Protein AF-0000000068214074 (afdb_homodimer)

pLDDT: mean 87.99, std 11.14, range [43.66, 98.31]

Structure (mmCIF, N/CA/C/O backbone):
data_AF-0000000068214074-model_v1
#
loop_
_entity.id
_entity.type
_entity.pdbx_description
1 polymer 'Uncharacterized protein'
#
loop_
_atom_site.group_PDB
_atom_site.id
_atom_site.type_symbol
_atom_site.label_atom_id
_atom_site.label_alt_id
_atom_site.label_comp_id
_atom_site.label_asym_id
_atom_site.label_entity_id
_atom_site.label_seq_id
_atom_site.pdbx_PDB_ins_code
_atom_site.Cartn_x
_atom_site.Cartn_y
_atom_site.Cartn_z
_atom_site.occupancy
_atom_site.B_iso_or_equiv
_atom_site.auth_seq_id
_atom_site.auth_comp_id
_atom_site.auth_asym_id
_atom_site.auth_atom_id
_atom_site.pdbx_PDB_model_num
ATOM 1 N N . MET A 1 1 ? 10.617 -34.094 -2.797 1 59.06 1 MET A N 1
ATOM 2 C CA . MET A 1 1 ? 10.07 -34.156 -4.148 1 59.06 1 MET A CA 1
ATOM 3 C C . MET A 1 1 ? 8.57 -33.875 -4.148 1 59.06 1 MET A C 1
ATOM 5 O O . MET A 1 1 ? 7.84 -34.406 -3.311 1 59.06 1 MET A O 1
ATOM 9 N N . GLY A 1 2 ? 8.18 -32.781 -4.688 1 67 2 GLY A N 1
ATOM 10 C CA . GLY A 1 2 ? 6.758 -32.469 -4.66 1 67 2 GLY A CA 1
ATOM 11 C C . GLY A 1 2 ? 5.93 -33.375 -5.543 1 67 2 GLY A C 1
ATOM 12 O O . GLY A 1 2 ? 6.457 -34 -6.469 1 67 2 GLY A O 1
ATOM 13 N N . GLN A 1 3 ? 4.84 -33.938 -5.07 1 83.25 3 GLN A N 1
ATOM 14 C CA . GLN A 1 3 ? 3.887 -34.75 -5.816 1 83.25 3 GLN A CA 1
ATOM 15 C C . GLN A 1 3 ? 2.889 -33.875 -6.574 1 83.25 3 GLN A C 1
ATOM 17 O O . GLN A 1 3 ? 2.33 -32.938 -6.012 1 83.25 3 GLN A O 1
ATOM 22 N N . LEU A 1 4 ? 2.93 -34.156 -7.973 1 81.31 4 LEU A N 1
ATOM 23 C CA . LEU A 1 4 ? 1.944 -33.5 -8.82 1 81.31 4 LEU A CA 1
ATOM 24 C C . LEU A 1 4 ? 0.779 -34.438 -9.133 1 81.31 4 LEU A C 1
ATOM 26 O O . LEU A 1 4 ? 0.988 -35.594 -9.523 1 81.31 4 LEU A O 1
ATOM 30 N N . GLU A 1 5 ? -0.414 -33.969 -8.812 1 84.75 5 GLU A N 1
ATOM 31 C CA . GLU A 1 5 ? -1.638 -34.719 -9.062 1 84.75 5 GLU A CA 1
ATOM 32 C C . GLU A 1 5 ? -2.604 -33.938 -9.945 1 84.75 5 GLU A C 1
ATOM 34 O O . GLU A 1 5 ? -2.797 -32.719 -9.75 1 84.75 5 GLU A O 1
ATOM 39 N N . ILE A 1 6 ? -3.072 -34.656 -10.977 1 82.38 6 ILE A N 1
ATOM 40 C CA . ILE A 1 6 ? -4.156 -34.062 -11.758 1 82.38 6 ILE A CA 1
ATOM 41 C C . ILE A 1 6 ? -5.492 -34.344 -11.062 1 82.38 6 ILE A C 1
ATOM 43 O O . ILE A 1 6 ? -5.855 -35.469 -10.805 1 82.38 6 ILE A O 1
ATOM 47 N N . VAL A 1 7 ? -6.125 -33.312 -10.641 1 83.69 7 VAL A N 1
ATOM 48 C CA . VAL A 1 7 ? -7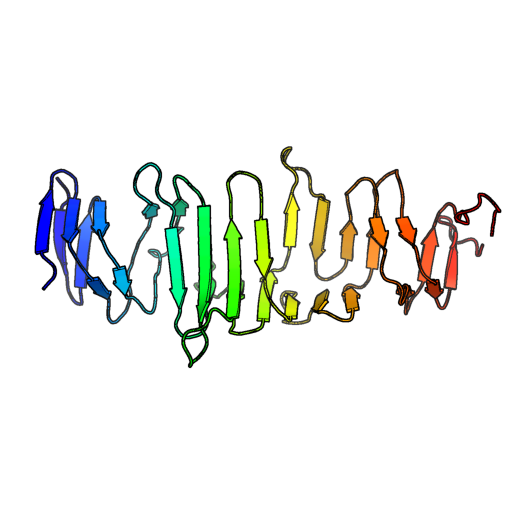.406 -33.406 -9.953 1 83.69 7 VAL A CA 1
ATOM 49 C C . VAL A 1 7 ? -8.5 -32.781 -10.82 1 83.69 7 VAL A C 1
ATOM 51 O O . VAL A 1 7 ? -8.211 -32.094 -11.789 1 83.69 7 VAL A O 1
ATOM 54 N N . PRO A 1 8 ? -9.75 -33.281 -10.422 1 79.38 8 PRO A N 1
ATOM 55 C CA . PRO A 1 8 ? -10.82 -32.594 -11.164 1 79.38 8 PRO A CA 1
ATOM 56 C C . PRO A 1 8 ? -10.727 -31.078 -11.078 1 79.38 8 PRO A C 1
ATOM 58 O O . PRO A 1 8 ? -10.656 -30.516 -9.984 1 79.38 8 PRO A O 1
ATOM 61 N N . GLY A 1 9 ? -10.594 -30.406 -12.141 1 78 9 GLY A N 1
ATOM 62 C CA . GLY A 1 9 ? -10.609 -28.953 -12.188 1 78 9 GLY A CA 1
ATOM 63 C C . GLY A 1 9 ? -9.219 -28.344 -12.156 1 78 9 GLY A C 1
ATOM 64 O O . GLY A 1 9 ? -9.07 -27.125 -12.188 1 78 9 GLY A O 1
ATOM 65 N N . GLY A 1 10 ? -8.242 -29.328 -11.992 1 81.88 10 GLY A N 1
ATOM 66 C CA . GLY A 1 10 ? -6.941 -28.672 -12.016 1 81.88 10 GLY A CA 1
ATOM 67 C C . GLY A 1 10 ? -5.809 -29.609 -11.609 1 81.88 10 GLY A C 1
ATOM 68 O O . GLY A 1 10 ? -5.84 -30.797 -11.906 1 81.88 10 GLY A O 1
ATOM 69 N N . LEU A 1 11 ? -4.73 -28.984 -11.133 1 84.5 11 LEU A N 1
ATOM 70 C CA . LEU A 1 11 ? -3.52 -29.672 -10.703 1 84.5 11 LEU A CA 1
ATOM 71 C C . LEU A 1 11 ? -3.234 -29.406 -9.227 1 84.5 11 LEU A C 1
ATOM 73 O O . LEU A 1 11 ? -3.512 -28.328 -8.727 1 84.5 11 LEU A O 1
ATOM 77 N N . ARG A 1 12 ? -2.828 -30.422 -8.562 1 85.19 12 ARG A N 1
ATOM 78 C CA . ARG A 1 12 ? -2.416 -30.297 -7.168 1 85.19 12 ARG A CA 1
ATOM 79 C C . ARG A 1 12 ? -0.943 -30.656 -7 1 85.19 12 ARG A C 1
ATOM 81 O O . ARG A 1 12 ? -0.496 -31.703 -7.449 1 85.19 12 ARG A O 1
ATOM 88 N N . LEU A 1 13 ? -0.191 -29.719 -6.445 1 84.56 13 LEU A N 1
ATOM 89 C CA . LEU A 1 13 ? 1.22 -29.938 -6.148 1 84.56 13 LEU A CA 1
ATOM 90 C C . LEU A 1 13 ? 1.462 -29.953 -4.641 1 84.56 13 LEU A C 1
ATOM 92 O O . LEU A 1 13 ? 1.165 -28.969 -3.959 1 84.56 13 LEU A O 1
ATOM 96 N N . LYS A 1 14 ? 1.854 -31.094 -4.168 1 84.81 14 LYS A N 1
ATOM 97 C CA . LYS A 1 14 ? 2.273 -31.203 -2.775 1 84.81 14 LYS A CA 1
ATOM 98 C C . LYS A 1 14 ? 3.766 -30.938 -2.625 1 84.81 14 LYS A C 1
ATOM 100 O O . LYS A 1 14 ? 4.598 -31.656 -3.168 1 84.81 14 LYS A O 1
ATOM 105 N N . GLY A 1 15 ? 4.121 -29.844 -1.905 1 85.62 15 GLY A N 1
ATOM 106 C CA . GLY A 1 15 ? 5.504 -29.406 -1.774 1 85.62 15 GLY A CA 1
ATOM 107 C C . GLY A 1 15 ? 5.758 -28.047 -2.383 1 85.62 15 GLY A C 1
ATOM 108 O O . GLY A 1 15 ? 4.867 -27.188 -2.396 1 85.62 15 GLY A O 1
ATOM 109 N N . ASN A 1 16 ? 7.062 -27.781 -2.836 1 85 16 ASN A N 1
ATOM 110 C CA . ASN A 1 16 ? 7.434 -26.484 -3.398 1 85 16 ASN A CA 1
ATOM 111 C C . ASN A 1 16 ? 7.305 -26.469 -4.918 1 85 16 ASN A C 1
ATOM 113 O O . ASN A 1 16 ? 7.625 -27.469 -5.578 1 85 16 ASN A O 1
ATOM 117 N N . ALA A 1 17 ? 6.707 -25.531 -5.383 1 85.06 17 ALA A N 1
ATOM 118 C CA . ALA A 1 17 ? 6.703 -25.281 -6.82 1 85.06 17 ALA A CA 1
ATOM 119 C C . ALA A 1 17 ? 7.645 -24.125 -7.172 1 85.06 17 ALA A C 1
ATOM 121 O O . ALA A 1 17 ? 7.609 -23.078 -6.535 1 85.06 17 ALA A O 1
ATOM 122 N N . PHE A 1 18 ? 8.562 -24.375 -8.203 1 85.75 18 PHE A N 1
ATOM 123 C CA . PHE A 1 18 ? 9.523 -23.359 -8.625 1 85.75 18 PHE A CA 1
ATOM 124 C C . PHE A 1 18 ? 9.188 -22.844 -10.016 1 85.75 18 PHE A C 1
ATOM 126 O O . PHE A 1 18 ? 8.984 -23.641 -10.945 1 85.75 18 PHE A O 1
ATOM 133 N N . VAL A 1 19 ? 8.914 -21.672 -10.094 1 84.69 19 VAL A N 1
ATOM 134 C CA . VAL A 1 19 ? 8.773 -21.031 -11.391 1 84.69 19 VAL A CA 1
ATOM 135 C C . VAL A 1 19 ? 9.992 -20.141 -11.664 1 84.69 19 VAL A C 1
ATOM 137 O O . VAL A 1 19 ? 10.18 -19.125 -10.992 1 84.69 19 VAL A O 1
ATOM 140 N N . LEU A 1 20 ? 10.789 -20.562 -12.531 1 75.06 20 LEU A N 1
ATOM 141 C CA . LEU A 1 20 ? 12.117 -20 -12.727 1 75.06 20 LEU A CA 1
ATOM 142 C C . LEU A 1 20 ? 12.047 -18.656 -13.469 1 75.06 20 LEU A C 1
ATOM 144 O O . LEU A 1 20 ? 12.898 -17.797 -13.281 1 75.06 20 LEU A O 1
ATOM 148 N N . GLU A 1 21 ? 11.086 -18.484 -14.422 1 82.56 21 GLU A N 1
ATOM 149 C CA . GLU A 1 21 ? 10.992 -17.234 -15.164 1 82.56 21 GLU A CA 1
ATOM 150 C C . GLU A 1 21 ? 9.734 -16.453 -14.773 1 82.56 21 GLU A C 1
ATOM 152 O O . GLU A 1 21 ? 9.688 -15.828 -13.719 1 82.56 21 GLU A O 1
ATOM 157 N N . ASN A 1 22 ? 8.625 -16.688 -15.531 1 87.12 22 ASN A N 1
ATOM 158 C CA . ASN A 1 22 ? 7.398 -15.938 -15.266 1 87.12 22 ASN A CA 1
ATOM 159 C C . ASN A 1 22 ? 6.223 -16.875 -14.977 1 87.12 22 ASN A C 1
ATOM 161 O O . ASN A 1 22 ? 6.008 -17.844 -15.703 1 87.12 22 ASN A O 1
ATOM 165 N N . LEU A 1 23 ? 5.66 -16.703 -13.828 1 90.69 23 LEU A N 1
ATOM 166 C CA . LEU A 1 23 ? 4.344 -17.297 -13.602 1 90.69 23 LEU A CA 1
ATOM 167 C C . LEU A 1 23 ? 3.244 -16.391 -14.172 1 90.69 23 LEU A C 1
ATOM 169 O O . LEU A 1 23 ? 3.062 -15.266 -13.719 1 90.69 23 LEU A O 1
ATOM 173 N N . ILE A 1 24 ? 2.596 -16.875 -15.18 1 90.75 24 ILE A N 1
ATOM 174 C CA . ILE A 1 24 ? 1.477 -16.141 -15.742 1 90.75 24 ILE A CA 1
ATOM 175 C C . ILE A 1 24 ? 0.174 -16.578 -15.078 1 90.75 24 ILE A C 1
ATOM 177 O O . ILE A 1 24 ? -0.182 -17.75 -15.109 1 90.75 24 ILE A O 1
ATOM 181 N N . ALA A 1 25 ? -0.52 -15.773 -14.438 1 91.5 25 ALA A N 1
ATOM 182 C CA . ALA A 1 25 ? -1.736 -16.109 -13.695 1 91.5 25 ALA A CA 1
ATOM 183 C C . ALA A 1 25 ? -2.766 -14.984 -13.797 1 91.5 25 ALA A C 1
ATOM 185 O O . ALA A 1 25 ? -2.408 -13.805 -13.797 1 91.5 25 ALA A O 1
ATOM 186 N N . SER A 1 26 ? -4.039 -15.438 -13.812 1 91 26 SER A N 1
ATOM 187 C CA . SER A 1 26 ? -5.125 -14.461 -13.789 1 91 26 SER A CA 1
ATOM 188 C C . SER A 1 26 ? -5.711 -14.312 -12.391 1 91 26 SER A C 1
ATOM 190 O O . SER A 1 26 ? -6.215 -13.242 -12.039 1 91 26 SER A O 1
ATOM 192 N N . GLN A 1 27 ? -5.625 -15.484 -11.664 1 94.56 27 GLN A N 1
ATOM 193 C CA . GLN A 1 27 ? -6.242 -15.469 -10.344 1 94.56 27 GLN A CA 1
ATOM 194 C C . GLN A 1 27 ? -5.422 -16.281 -9.344 1 94.56 27 GLN A C 1
ATOM 196 O O . GLN A 1 27 ? -4.93 -17.359 -9.672 1 94.56 27 GLN A O 1
ATOM 201 N N . ILE A 1 28 ? -5.219 -15.781 -8.18 1 94.88 28 ILE A N 1
ATOM 202 C CA . ILE A 1 28 ? -4.613 -16.453 -7.035 1 94.88 28 ILE A CA 1
ATOM 203 C C . ILE A 1 28 ? -5.59 -16.469 -5.863 1 94.88 28 ILE A C 1
ATOM 205 O O . ILE A 1 28 ? -6.102 -15.422 -5.461 1 94.88 28 ILE A O 1
ATOM 209 N N . ARG A 1 29 ? -5.863 -17.688 -5.355 1 94.25 29 ARG A N 1
ATOM 210 C CA . ARG A 1 29 ? -6.82 -17.812 -4.266 1 94.25 29 ARG A CA 1
ATOM 211 C C . ARG A 1 29 ? -6.262 -18.688 -3.15 1 94.25 29 ARG A C 1
ATOM 213 O O . ARG A 1 29 ? -5.52 -19.641 -3.412 1 94.25 29 ARG A O 1
ATOM 220 N N . SER A 1 30 ? -6.621 -18.344 -1.962 1 93.06 30 SER A N 1
ATOM 221 C CA . SER A 1 30 ? -6.281 -19.234 -0.868 1 93.06 30 SER A CA 1
ATOM 222 C C . SER A 1 30 ? -7.352 -20.312 -0.68 1 93.06 30 SER A C 1
ATOM 224 O O . SER A 1 30 ? -8.484 -20.141 -1.13 1 93.06 30 SER A O 1
ATOM 226 N N . ARG A 1 31 ? -7.02 -21.359 -0.028 1 88.19 31 ARG A N 1
ATOM 227 C CA . ARG A 1 31 ? -8 -22.328 0.439 1 88.19 31 ARG A CA 1
ATOM 228 C C . ARG A 1 31 ? -8.93 -21.719 1.481 1 88.19 31 ARG A C 1
ATOM 230 O O . ARG A 1 31 ? -8.586 -20.719 2.115 1 88.19 31 ARG A O 1
ATOM 237 N N . ARG A 1 32 ? -10.055 -22.344 1.526 1 89.94 32 ARG A N 1
ATOM 238 C CA . ARG A 1 32 ? -11.031 -21.844 2.49 1 89.94 32 ARG A CA 1
ATOM 239 C C . ARG A 1 32 ? -10.43 -21.766 3.891 1 89.94 32 ARG A C 1
ATOM 241 O O . ARG A 1 32 ? -9.844 -22.75 4.371 1 89.94 32 ARG A O 1
ATOM 248 N N . GLY A 1 33 ? -10.547 -20.562 4.5 1 92.44 33 GLY A N 1
ATOM 249 C CA . GLY A 1 33 ? -10.117 -20.375 5.875 1 92.44 33 GLY A CA 1
ATOM 250 C C . GLY A 1 33 ? -8.625 -20.125 6 1 92.44 33 GLY A C 1
ATOM 251 O O . GLY A 1 33 ? -8.094 -20.031 7.113 1 92.44 33 GLY A O 1
ATOM 252 N N . GLU A 1 34 ? -7.906 -20.062 4.91 1 93.06 34 GLU A N 1
ATOM 253 C CA . GLU A 1 34 ? -6.461 -19.875 4.953 1 93.06 34 GLU A CA 1
ATOM 254 C C . GLU A 1 34 ? -6.062 -18.516 4.395 1 93.06 34 GLU A C 1
ATOM 256 O O . GLU A 1 34 ? -6.668 -18.031 3.441 1 93.06 34 GLU A O 1
ATOM 261 N N . PRO A 1 35 ? -5.027 -17.938 4.977 1 95.19 35 PRO A N 1
ATOM 262 C CA . PRO A 1 35 ? -4.52 -16.672 4.465 1 95.19 35 PRO A CA 1
ATOM 263 C C . PRO A 1 35 ? -3.574 -16.844 3.277 1 95.19 35 PRO A C 1
ATOM 265 O O . PRO A 1 35 ? -3.195 -17.969 2.947 1 95.19 35 PRO A O 1
ATOM 268 N N . ILE A 1 36 ? -3.246 -15.875 2.555 1 96.19 36 ILE A N 1
ATOM 269 C CA . ILE A 1 36 ? -2.168 -15.828 1.573 1 96.19 36 ILE A CA 1
ATOM 270 C C . ILE A 1 36 ? -0.994 -15.031 2.137 1 96.19 36 ILE A C 1
ATOM 272 O O . ILE A 1 36 ? -1.162 -13.891 2.572 1 96.19 36 ILE A O 1
ATOM 276 N N . ILE A 1 37 ? 0.1 -15.625 2.189 1 96.31 37 ILE A N 1
ATOM 277 C CA . ILE A 1 37 ? 1.329 -14.969 2.615 1 96.31 37 ILE A CA 1
ATOM 278 C C . ILE A 1 37 ? 2.322 -14.93 1.456 1 96.31 37 ILE A C 1
ATOM 280 O O . ILE A 1 37 ? 2.668 -15.969 0.891 1 96.31 37 ILE A O 1
ATOM 284 N N . VAL A 1 38 ? 2.727 -13.812 0.967 1 95.81 38 VAL A N 1
ATOM 285 C CA . VAL A 1 38 ? 3.779 -13.617 -0.022 1 95.81 38 VAL A CA 1
ATOM 286 C C . VAL A 1 38 ? 5.035 -13.078 0.662 1 95.81 38 VAL A C 1
ATOM 288 O O . VAL A 1 38 ? 5.004 -12.023 1.298 1 95.81 38 VAL A O 1
ATOM 291 N N . GLU A 1 39 ? 6.07 -13.789 0.495 1 93.94 39 GLU A N 1
ATOM 292 C CA . GLU A 1 39 ? 7.332 -13.406 1.125 1 93.94 39 GLU A CA 1
ATOM 293 C C . GLU A 1 39 ? 8.453 -13.297 0.095 1 93.94 39 GLU A C 1
ATOM 295 O O . GLU A 1 39 ? 8.602 -14.164 -0.765 1 93.94 39 GLU A O 1
ATOM 300 N N . SER A 1 40 ? 9.156 -12.211 0.164 1 93.38 40 SER A N 1
ATOM 301 C CA . SER A 1 40 ? 10.336 -12.016 -0.676 1 93.38 40 SER A CA 1
ATOM 302 C C . SER A 1 40 ? 11.609 -11.945 0.161 1 93.38 40 SER A C 1
ATOM 304 O O . SER A 1 40 ? 11.617 -11.352 1.238 1 93.38 40 SER A O 1
ATOM 306 N N . SER A 1 41 ? 12.648 -12.602 -0.366 1 90.25 41 SER A N 1
ATOM 307 C CA . SER A 1 41 ? 13.945 -12.5 0.296 1 90.25 41 SER A CA 1
ATOM 308 C C . SER A 1 41 ? 14.586 -11.141 0.045 1 90.25 41 SER A C 1
ATOM 310 O O . SER A 1 41 ? 15.656 -10.844 0.582 1 90.25 41 SER A O 1
ATOM 312 N N . ARG A 1 42 ? 13.961 -10.25 -0.789 1 91.5 42 ARG A N 1
ATOM 313 C CA . ARG A 1 42 ? 14.375 -8.875 -1.051 1 91.5 42 ARG A CA 1
ATOM 314 C C . ARG A 1 42 ? 13.172 -7.938 -1.058 1 91.5 42 ARG A C 1
ATOM 316 O O . ARG A 1 42 ? 12.508 -7.766 -0.034 1 91.5 42 ARG A O 1
ATOM 323 N N . ASN A 1 43 ? 12.844 -7.344 -2.139 1 93.38 43 ASN A N 1
ATOM 324 C CA . ASN A 1 43 ? 11.711 -6.434 -2.219 1 93.38 43 ASN A CA 1
ATOM 325 C C . ASN A 1 43 ? 10.531 -7.062 -2.957 1 93.38 43 ASN A C 1
ATOM 327 O O . ASN A 1 43 ? 10.703 -8.047 -3.68 1 93.38 43 ASN A O 1
ATOM 331 N N . ILE A 1 44 ? 9.367 -6.641 -2.689 1 96.25 44 ILE A N 1
ATOM 332 C CA . ILE A 1 44 ? 8.164 -6.926 -3.471 1 96.25 44 ILE A CA 1
ATOM 333 C C . ILE A 1 44 ? 7.758 -5.684 -4.258 1 96.25 44 ILE A C 1
ATOM 335 O O . ILE A 1 44 ? 7.66 -4.59 -3.699 1 96.25 44 ILE A O 1
ATOM 339 N N . THR A 1 45 ? 7.617 -5.84 -5.531 1 96.44 45 THR A N 1
ATOM 340 C CA . THR A 1 45 ? 7.152 -4.754 -6.387 1 96.44 45 THR A CA 1
ATOM 341 C C . THR A 1 45 ? 5.875 -5.148 -7.121 1 96.44 45 THR A C 1
ATOM 343 O O . THR A 1 45 ? 5.812 -6.215 -7.742 1 96.44 45 THR A O 1
ATOM 346 N N . LEU A 1 46 ? 4.809 -4.422 -6.922 1 96.56 46 LEU A N 1
ATOM 347 C CA . LEU A 1 46 ? 3.576 -4.535 -7.695 1 96.56 46 LEU A CA 1
ATOM 348 C C . LEU A 1 46 ? 3.471 -3.41 -8.719 1 96.56 46 LEU A C 1
ATOM 350 O O . LEU A 1 46 ? 3.58 -2.234 -8.367 1 96.56 46 LEU A O 1
ATOM 354 N N . LYS A 1 47 ? 3.301 -3.846 -10.023 1 94.44 47 LYS A N 1
ATOM 355 C CA . LYS A 1 47 ? 3.254 -2.852 -11.086 1 94.44 47 LYS A CA 1
ATOM 356 C C . LYS A 1 47 ? 2.053 -3.08 -12 1 94.44 47 LYS A C 1
ATOM 358 O O . LYS A 1 47 ? 1.734 -4.223 -12.344 1 94.44 47 LYS A O 1
ATOM 363 N N . SER A 1 48 ? 1.324 -2.008 -12.219 1 93.44 48 SER A N 1
ATOM 364 C CA . SER A 1 48 ? 0.308 -2.049 -13.266 1 93.44 48 SER A CA 1
ATOM 365 C C . SER A 1 48 ? 0.84 -1.479 -14.578 1 93.44 48 SER A C 1
ATOM 367 O O . SER A 1 48 ? 1.665 -0.562 -14.57 1 93.44 48 SER A O 1
ATOM 369 N N . ARG A 1 49 ? 0.461 -2.148 -15.609 1 86.88 49 ARG A N 1
ATOM 370 C CA . ARG A 1 49 ? 0.874 -1.695 -16.938 1 86.88 49 ARG A CA 1
ATOM 371 C C . ARG A 1 49 ? -0.326 -1.229 -17.75 1 86.88 49 ARG A C 1
ATOM 373 O O . ARG A 1 49 ? -1.407 -1.815 -17.656 1 86.88 49 ARG A O 1
ATOM 380 N N . ASN A 1 50 ? -0.131 -0.106 -18.312 1 76.69 50 ASN A N 1
ATOM 381 C CA . ASN A 1 50 ? -1.233 0.353 -19.141 1 76.69 50 ASN A CA 1
ATOM 382 C C . ASN A 1 50 ? -1.32 -0.445 -20.438 1 76.69 50 ASN A C 1
ATOM 384 O O . ASN A 1 50 ? -0.552 -1.386 -20.656 1 76.69 50 ASN A O 1
ATOM 388 N N . LYS A 1 51 ? -2.264 -0.043 -21.234 1 74.94 51 LYS A N 1
ATOM 389 C CA . LYS A 1 51 ? -2.578 -0.769 -22.469 1 74.94 51 LYS A CA 1
ATOM 390 C C . LYS A 1 51 ? -1.379 -0.802 -23.406 1 74.94 51 LYS A C 1
ATOM 392 O O . LYS A 1 51 ? -1.255 -1.711 -24.234 1 74.94 51 LYS A O 1
ATOM 397 N N . ASN A 1 52 ? -0.577 0.24 -23.234 1 76.62 52 ASN A N 1
ATOM 398 C CA . ASN A 1 52 ? 0.585 0.333 -24.109 1 76.62 52 ASN A CA 1
ATOM 399 C C . ASN A 1 52 ? 1.797 -0.376 -23.516 1 76.62 52 ASN A C 1
ATOM 401 O O . ASN A 1 52 ? 2.861 -0.421 -24.125 1 76.62 52 ASN A O 1
ATOM 405 N N . GLY A 1 53 ? 1.561 -0.942 -22.328 1 73.06 53 GLY A N 1
ATOM 406 C CA . GLY A 1 53 ? 2.609 -1.735 -21.703 1 73.06 53 GLY A CA 1
ATOM 407 C C . GLY A 1 53 ? 3.529 -0.918 -20.812 1 73.06 53 GLY A C 1
ATOM 408 O O . GLY A 1 53 ? 4.527 -1.434 -20.297 1 73.06 53 GLY A O 1
ATOM 409 N N . TYR A 1 54 ? 3.252 0.365 -20.734 1 74.56 54 TYR A N 1
ATOM 410 C CA . TYR A 1 54 ? 4.102 1.191 -19.875 1 74.56 54 TYR A CA 1
ATOM 411 C C . TYR A 1 54 ? 3.592 1.204 -18.438 1 74.56 54 TYR A C 1
ATOM 413 O O . TYR A 1 54 ? 2.381 1.179 -18.203 1 74.56 54 TYR A O 1
ATOM 421 N N . PRO A 1 55 ? 4.543 0.993 -17.531 1 71.88 55 PRO A N 1
ATOM 422 C CA . PRO A 1 55 ? 4.137 1.088 -16.125 1 71.88 55 PRO A CA 1
ATOM 423 C C . PRO A 1 55 ? 3.336 2.352 -15.828 1 71.88 55 PRO A C 1
ATOM 425 O O . PRO A 1 55 ? 3.672 3.432 -16.312 1 71.88 55 PRO A O 1
ATOM 428 N N . SER A 1 56 ? 2.279 2.162 -15.125 1 85.56 56 SER A N 1
ATOM 429 C CA . SER A 1 56 ? 1.397 3.27 -14.773 1 85.56 56 SER A CA 1
ATOM 430 C C . SER A 1 56 ? 1.49 3.594 -13.289 1 85.56 56 SER A C 1
ATOM 432 O O . SER A 1 56 ? 1.865 4.707 -12.906 1 85.56 56 SER A O 1
ATOM 434 N N . SER A 1 57 ? 1.262 2.762 -12.406 1 93.56 57 SER A N 1
ATOM 435 C CA . SER A 1 57 ? 1.401 2.889 -10.961 1 93.56 57 SER A CA 1
ATOM 436 C C . SER A 1 57 ? 2.086 1.663 -10.367 1 93.56 57 SER A C 1
ATOM 438 O O . SER A 1 57 ? 2.074 0.585 -10.961 1 93.56 57 SER A O 1
ATOM 440 N N . TRP A 1 58 ? 2.834 1.931 -9.227 1 95.12 58 TRP A N 1
ATOM 441 C CA . TRP A 1 58 ? 3.473 0.767 -8.617 1 95.12 58 TRP A CA 1
ATOM 442 C C . TRP A 1 58 ? 3.598 0.941 -7.109 1 95.12 58 TRP A C 1
ATOM 444 O O . TRP A 1 58 ? 3.545 2.062 -6.602 1 95.12 58 TRP A O 1
ATOM 454 N N . ILE A 1 59 ? 3.697 -0.226 -6.473 1 97.06 59 ILE A N 1
ATOM 455 C CA . ILE A 1 59 ? 4.02 -0.323 -5.055 1 97.06 59 ILE A CA 1
ATOM 456 C C . ILE A 1 59 ? 5.355 -1.038 -4.875 1 97.06 59 ILE A C 1
ATOM 458 O O . ILE A 1 59 ? 5.629 -2.035 -5.547 1 97.06 59 ILE A O 1
ATOM 462 N N . HIS A 1 60 ? 6.141 -0.468 -4.035 1 97.69 60 HIS A N 1
ATOM 463 C CA . HIS A 1 60 ? 7.422 -1.068 -3.689 1 97.69 60 HIS A CA 1
ATOM 464 C C . HIS A 1 60 ? 7.551 -1.264 -2.182 1 97.69 60 HIS A C 1
ATOM 466 O O . HIS A 1 60 ? 7.465 -0.3 -1.417 1 97.69 60 HIS A O 1
ATOM 472 N N . LEU A 1 61 ? 7.68 -2.51 -1.799 1 97.69 61 LEU A N 1
ATOM 473 C CA . LEU A 1 61 ? 7.961 -2.871 -0.414 1 97.69 61 LEU A CA 1
ATOM 474 C C . LEU A 1 61 ? 9.398 -3.359 -0.261 1 97.69 61 LEU A C 1
ATOM 476 O O . LEU A 1 61 ? 9.711 -4.5 -0.615 1 97.69 61 LEU A O 1
ATOM 480 N N . GLY A 1 62 ? 10.227 -2.459 0.252 1 96.12 62 GLY A N 1
ATOM 481 C CA . GLY A 1 62 ? 11.617 -2.797 0.474 1 96.12 62 GLY A CA 1
ATOM 482 C C . GLY A 1 62 ? 11.883 -3.383 1.849 1 96.12 62 GLY A C 1
ATOM 483 O O . GLY A 1 62 ? 10.961 -3.863 2.51 1 96.12 62 GLY A O 1
ATOM 484 N N . LEU A 1 63 ? 13.172 -3.439 2.156 1 91.81 63 LEU A N 1
ATOM 485 C CA . LEU A 1 63 ? 13.547 -4 3.451 1 91.81 6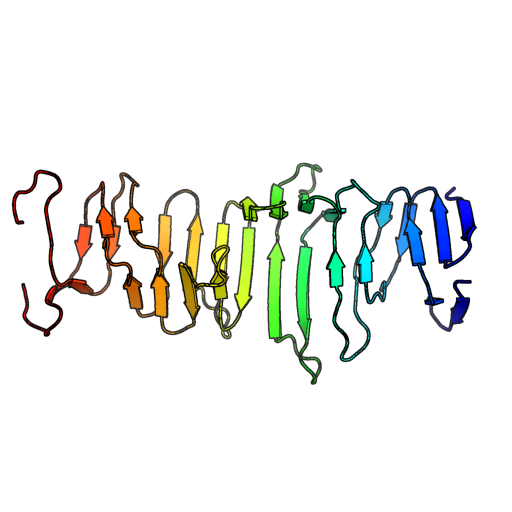3 LEU A CA 1
ATOM 486 C C . LEU A 1 63 ? 13.133 -3.066 4.586 1 91.81 63 LEU A C 1
ATOM 488 O O . LEU A 1 63 ? 12.703 -3.523 5.648 1 91.81 63 LEU A O 1
ATOM 492 N N . ASP A 1 64 ? 13.148 -1.775 4.297 1 92.19 64 ASP A N 1
ATOM 493 C CA . ASP A 1 64 ? 12.859 -0.837 5.379 1 92.19 64 ASP A CA 1
ATOM 494 C C . ASP A 1 64 ? 11.93 0.277 4.902 1 92.19 64 ASP A C 1
ATOM 496 O O . ASP A 1 64 ? 11.75 1.285 5.59 1 92.19 64 ASP A O 1
ATOM 500 N N . ASN A 1 65 ? 11.406 0.121 3.703 1 95.88 65 ASN A N 1
ATOM 501 C CA . ASN A 1 65 ? 10.633 1.221 3.139 1 95.88 65 ASN A CA 1
ATOM 502 C C . ASN A 1 65 ? 9.422 0.711 2.363 1 95.88 65 ASN A C 1
ATOM 504 O O . ASN A 1 65 ? 9.43 -0.417 1.866 1 95.88 65 ASN A O 1
ATOM 508 N N . PHE A 1 66 ? 8.438 1.525 2.322 1 97.62 66 PHE A N 1
ATOM 509 C CA . PHE A 1 66 ? 7.266 1.4 1.465 1 97.62 66 PHE A CA 1
ATOM 510 C C . PHE A 1 66 ? 7.125 2.619 0.561 1 97.62 66 PHE A C 1
ATOM 512 O O . PHE A 1 66 ? 7.227 3.758 1.023 1 97.62 66 PHE A O 1
ATOM 519 N N . GLU A 1 67 ? 6.922 2.371 -0.761 1 97.94 67 GLU A N 1
ATOM 520 C CA . GLU A 1 67 ? 6.68 3.449 -1.717 1 97.94 67 GLU A CA 1
ATOM 521 C C . GLU A 1 67 ? 5.496 3.129 -2.623 1 97.94 67 GLU A C 1
ATOM 523 O O . GLU A 1 67 ? 5.352 1.998 -3.092 1 97.94 67 GLU A O 1
ATOM 528 N N . CYS A 1 68 ? 4.676 4.07 -2.785 1 97.94 68 CYS A N 1
ATOM 529 C CA . CYS A 1 68 ? 3.568 3.975 -3.732 1 97.94 68 CYS A CA 1
ATOM 530 C C . CYS A 1 68 ? 3.617 5.113 -4.742 1 97.94 68 CYS A C 1
ATOM 532 O O . CYS A 1 68 ? 3.564 6.285 -4.367 1 97.94 68 CYS A O 1
ATOM 534 N N . LEU A 1 69 ? 3.781 4.746 -6.02 1 96.69 69 LEU A N 1
ATOM 535 C CA . LEU A 1 69 ? 3.736 5.711 -7.113 1 96.69 69 LEU A CA 1
ATOM 536 C C . LEU A 1 69 ? 2.381 5.68 -7.812 1 96.69 69 LEU A C 1
ATOM 538 O O . LEU A 1 69 ? 2.049 4.699 -8.484 1 96.69 69 LEU A O 1
ATOM 542 N N . ALA A 1 70 ? 1.593 6.668 -7.57 1 94.62 70 ALA A N 1
ATOM 543 C CA . ALA A 1 70 ? 0.278 6.801 -8.188 1 94.62 70 ALA A CA 1
ATOM 544 C C . ALA A 1 70 ? -0.107 8.266 -8.352 1 94.62 70 ALA A C 1
ATOM 546 O O . ALA A 1 70 ? 0.183 9.094 -7.48 1 94.62 70 ALA A O 1
ATOM 547 N N . ASN A 1 71 ? -0.844 8.523 -9.453 1 92.44 71 ASN A N 1
ATOM 548 C CA . ASN A 1 71 ? -1.315 9.891 -9.672 1 92.44 71 ASN A CA 1
ATOM 549 C C . ASN A 1 71 ? -2.408 10.273 -8.68 1 92.44 71 ASN A C 1
ATOM 551 O O . ASN A 1 71 ? -2.602 11.453 -8.391 1 92.44 71 ASN A O 1
ATOM 555 N N . ASN A 1 72 ? -3.111 9.32 -8.281 1 94.75 72 ASN A N 1
ATOM 556 C CA . ASN A 1 72 ? -4.191 9.5 -7.312 1 94.75 72 ASN A CA 1
ATOM 557 C C . ASN A 1 72 ? -4.199 8.398 -6.266 1 94.75 72 ASN A C 1
ATOM 559 O O . ASN A 1 72 ? -4.387 7.223 -6.594 1 94.75 72 ASN A O 1
ATOM 563 N N . PHE A 1 73 ? -3.902 8.805 -5.043 1 96.38 73 PHE A N 1
ATOM 564 C CA . PHE A 1 73 ? -3.932 7.883 -3.912 1 96.38 73 PHE A CA 1
ATOM 565 C C . PHE A 1 73 ? -5.102 8.203 -2.986 1 96.38 73 PHE A C 1
ATOM 567 O O . PHE A 1 73 ? -5.273 9.344 -2.564 1 96.38 73 PHE A O 1
ATOM 574 N N . ARG A 1 74 ? -5.922 7.148 -2.643 1 97.88 74 ARG A N 1
ATOM 575 C CA . ARG A 1 74 ? -7.082 7.387 -1.788 1 97.88 74 ARG A CA 1
ATOM 576 C C . ARG A 1 74 ? -7.215 6.297 -0.73 1 97.88 74 ARG A C 1
ATOM 578 O O . ARG A 1 74 ? -6.957 5.125 -1.004 1 97.88 74 ARG A O 1
ATOM 585 N N . ILE A 1 75 ? -7.504 6.699 0.449 1 97.31 75 ILE A N 1
ATOM 586 C CA . ILE A 1 75 ? -7.992 5.805 1.496 1 97.31 75 ILE A CA 1
ATOM 587 C C . ILE A 1 75 ? -9.492 6.012 1.695 1 97.31 75 ILE A C 1
ATOM 589 O O . ILE A 1 75 ? -9.938 7.133 1.957 1 97.31 75 ILE A O 1
ATOM 593 N N . LEU A 1 76 ? -10.242 4.902 1.554 1 97.12 76 LEU A N 1
ATOM 594 C CA . LEU A 1 76 ? -11.695 4.949 1.659 1 97.12 76 LEU A CA 1
ATOM 595 C C . LEU A 1 76 ? -12.164 4.32 2.965 1 97.12 76 LEU A C 1
ATOM 597 O O . LEU A 1 76 ? -11.539 3.381 3.467 1 97.12 76 LEU A O 1
ATOM 601 N N . ASP A 1 77 ? -13.328 4.836 3.508 1 93.25 77 ASP A N 1
ATOM 602 C CA . ASP A 1 77 ? -13.953 4.16 4.645 1 93.25 77 ASP A CA 1
ATOM 603 C C . ASP A 1 77 ? -14.852 3.02 4.18 1 93.25 77 ASP A C 1
ATOM 605 O O . ASP A 1 77 ? -14.859 2.67 2.996 1 93.25 77 ASP A O 1
ATOM 609 N N . ASP A 1 78 ? -15.531 2.465 5.074 1 90 78 ASP A N 1
ATOM 610 C CA . ASP A 1 78 ? -16.328 1.276 4.789 1 90 78 ASP A CA 1
ATOM 611 C C . ASP A 1 78 ? -17.578 1.635 4 1 90 78 ASP A C 1
ATOM 613 O O . ASP A 1 78 ? -18.297 0.75 3.523 1 90 78 ASP A O 1
ATOM 617 N N . ARG A 1 79 ? -17.922 2.92 3.803 1 91.69 79 ARG A N 1
ATOM 618 C CA . ARG A 1 79 ? -19.062 3.365 3 1 91.69 79 ARG A CA 1
ATOM 619 C C . ARG A 1 79 ? -18.609 3.789 1.605 1 91.69 79 ARG A C 1
ATOM 621 O O . ARG A 1 79 ? -19.422 4.258 0.804 1 91.69 79 ARG A O 1
ATOM 628 N N . GLY A 1 80 ? -17.266 3.693 1.424 1 93.06 80 GLY A N 1
ATOM 629 C CA . GLY A 1 80 ? -16.719 4.043 0.12 1 93.06 80 GLY A CA 1
ATOM 630 C C . GLY A 1 80 ? -16.422 5.523 -0.022 1 93.06 80 GLY A C 1
ATOM 631 O O . GLY A 1 80 ? -16.312 6.035 -1.139 1 93.06 80 GLY A O 1
ATOM 632 N N . GLN A 1 81 ? -16.422 6.117 1.104 1 95 81 GLN A N 1
ATOM 633 C CA . GLN A 1 81 ? -16.125 7.543 1.09 1 95 81 GLN A CA 1
ATOM 634 C C . GLN A 1 81 ? -14.641 7.793 1.386 1 95 81 GLN A C 1
ATOM 636 O O . GLN A 1 81 ? -14.062 7.152 2.266 1 95 81 GLN A O 1
ATOM 641 N N . PRO A 1 82 ? -14.07 8.766 0.625 1 96.88 82 PRO A N 1
ATOM 642 C CA . PRO A 1 82 ? -12.648 9.031 0.851 1 96.88 82 PRO A CA 1
ATOM 643 C C . PRO A 1 82 ? -12.383 9.75 2.172 1 96.88 82 PRO A C 1
ATOM 645 O O . PRO A 1 82 ? -13.008 10.773 2.453 1 96.88 82 PRO A O 1
ATOM 648 N N . VAL A 1 83 ? -11.438 9.219 2.941 1 97.5 83 VAL A N 1
ATOM 649 C CA . VAL A 1 83 ? -11.016 9.859 4.184 1 97.5 83 VAL A CA 1
ATOM 650 C C . VAL A 1 83 ? -9.656 10.523 3.994 1 97.5 83 VAL A C 1
ATOM 652 O O . VAL A 1 83 ? -9.25 11.375 4.789 1 97.5 83 VAL A O 1
ATOM 655 N N . PHE A 1 84 ? -8.93 10.055 2.982 1 97.5 84 PHE A N 1
ATOM 656 C CA . PHE A 1 84 ? -7.641 10.617 2.594 1 97.5 84 PHE A CA 1
ATOM 657 C C . PHE A 1 84 ? -7.457 10.555 1.081 1 97.5 84 PHE A C 1
ATOM 659 O O . PHE A 1 84 ? -7.672 9.508 0.468 1 97.5 84 PHE A O 1
ATOM 666 N N . VAL A 1 85 ? -7.207 11.664 0.494 1 97.69 85 VAL A N 1
ATOM 667 C CA . VAL A 1 85 ? -6.926 11.742 -0.936 1 97.69 85 VAL A CA 1
ATOM 668 C C . VAL A 1 85 ? -5.625 12.508 -1.165 1 97.69 85 VAL A C 1
ATOM 670 O O . VAL A 1 85 ? -5.422 13.586 -0.593 1 97.69 85 VAL A O 1
ATOM 673 N N . ALA A 1 86 ? -4.719 11.906 -1.978 1 97.31 86 ALA A N 1
ATOM 674 C CA . ALA A 1 86 ? -3.453 12.57 -2.295 1 97.31 86 ALA A CA 1
ATOM 675 C C . ALA A 1 86 ? -3.205 12.578 -3.799 1 97.31 86 ALA A C 1
ATOM 677 O O . ALA A 1 86 ? -3.275 11.539 -4.457 1 97.31 86 ALA A O 1
ATOM 678 N N . ASP A 1 87 ? -3.006 13.773 -4.328 1 95.12 87 ASP A N 1
ATOM 679 C CA . ASP A 1 87 ? -2.502 13.945 -5.688 1 95.12 87 ASP A CA 1
ATOM 680 C C . ASP A 1 87 ? -1.388 14.992 -5.73 1 95.12 87 ASP A C 1
ATOM 682 O O . ASP A 1 87 ? -0.91 15.438 -4.688 1 95.12 87 ASP A O 1
ATOM 686 N N . ARG A 1 88 ? -0.938 15.305 -6.906 1 91.31 88 ARG A N 1
ATOM 687 C CA . ARG A 1 88 ? 0.21 16.188 -7.074 1 91.31 88 ARG A CA 1
ATOM 688 C C . ARG A 1 88 ? -0.073 17.562 -6.488 1 91.31 88 ARG A C 1
ATOM 690 O O . ARG A 1 88 ? 0.821 18.203 -5.93 1 91.31 88 ARG A O 1
ATOM 697 N N . ASP A 1 89 ? -1.246 17.953 -6.496 1 94.44 89 ASP A N 1
ATOM 698 C CA . ASP A 1 89 ? -1.587 19.328 -6.145 1 94.44 89 ASP A CA 1
ATOM 699 C C . ASP A 1 89 ? -2.035 19.422 -4.688 1 94.44 89 ASP A C 1
ATOM 701 O O . ASP A 1 89 ? -1.735 20.406 -4.008 1 94.44 89 ASP A O 1
ATOM 705 N N . GLN A 1 90 ? -2.68 18.391 -4.223 1 95.69 90 GLN A N 1
ATOM 706 C CA . GLN A 1 90 ? -3.352 18.562 -2.939 1 95.69 90 GLN A CA 1
ATOM 707 C C . GLN A 1 90 ? -3.479 17.234 -2.203 1 95.69 90 GLN A C 1
ATOM 709 O O . GLN A 1 90 ? -3.713 16.203 -2.822 1 95.69 90 GLN A O 1
ATOM 714 N N . ILE A 1 91 ? -3.336 17.281 -0.874 1 97.19 91 ILE A N 1
ATOM 715 C CA . ILE A 1 91 ? -3.762 16.203 0.012 1 97.19 91 ILE A CA 1
ATOM 716 C C . ILE A 1 91 ? -5 16.625 0.794 1 97.19 91 ILE A C 1
ATOM 718 O O . ILE A 1 91 ? -5.027 17.719 1.375 1 97.19 91 ILE A O 1
ATOM 722 N N . THR A 1 92 ? -6.027 15.789 0.721 1 97.81 92 THR A N 1
ATOM 723 C CA . THR A 1 92 ? -7.277 16.094 1.413 1 97.81 92 THR A CA 1
ATOM 724 C C . THR A 1 92 ? -7.543 15.078 2.52 1 97.81 92 THR A C 1
ATOM 726 O O . THR A 1 92 ? -7.496 13.867 2.285 1 97.81 92 THR A O 1
ATOM 729 N N . VAL A 1 93 ? -7.766 15.648 3.709 1 97.25 93 VAL A N 1
ATOM 730 C CA . VAL A 1 93 ? -8.258 14.836 4.816 1 97.25 93 VAL A CA 1
ATOM 731 C C . VAL A 1 93 ? -9.766 15.016 4.961 1 97.25 93 VAL A C 1
ATOM 733 O O . VAL A 1 93 ? -10.234 16.078 5.359 1 97.25 93 VAL A O 1
ATOM 736 N N . GLY A 1 94 ? -10.43 13.891 4.703 1 95.94 94 GLY A N 1
ATOM 737 C CA . GLY A 1 94 ? -11.883 13.953 4.672 1 95.94 94 GLY A CA 1
ATOM 738 C C . GLY A 1 94 ? -12.531 13.445 5.949 1 95.94 94 GLY A C 1
ATOM 739 O O . GLY A 1 94 ? -13.742 13.578 6.133 1 95.94 94 GLY A O 1
ATOM 740 N N . ALA A 1 95 ? -11.781 12.906 6.809 1 95.5 95 ALA A N 1
ATOM 741 C CA . ALA A 1 95 ? -12.289 12.477 8.109 1 95.5 95 ALA A CA 1
ATOM 742 C C . ALA A 1 95 ? -12.867 13.648 8.883 1 95.5 95 ALA A C 1
ATOM 744 O O . ALA A 1 95 ? -12.539 14.812 8.609 1 95.5 95 ALA A O 1
ATOM 745 N N . ASP A 1 96 ? -13.664 13.297 9.844 1 94.88 96 ASP A N 1
ATOM 746 C CA . ASP A 1 96 ? -14.32 14.336 10.617 1 94.88 96 ASP A CA 1
ATOM 747 C C . ASP A 1 96 ? -13.297 15.25 11.289 1 94.88 96 ASP A C 1
ATOM 749 O O . ASP A 1 96 ? -13.469 16.469 11.32 1 94.88 96 ASP A O 1
ATOM 753 N N . THR A 1 97 ? -12.32 14.664 11.82 1 94.81 97 THR A N 1
ATOM 754 C CA . THR A 1 97 ? -11.305 15.445 12.516 1 94.81 97 THR A CA 1
ATOM 755 C C . THR A 1 97 ? -9.906 14.977 12.133 1 94.81 97 THR A C 1
ATOM 757 O O . THR A 1 97 ? -9.703 13.789 11.852 1 94.81 97 THR A O 1
ATOM 760 N N . LEU A 1 98 ? -8.938 15.945 12.078 1 95.56 98 LEU A N 1
ATOM 761 C CA . LEU A 1 98 ? -7.508 15.648 12.055 1 95.56 98 LEU A CA 1
ATOM 762 C C . LEU A 1 98 ? -6.863 15.969 13.398 1 95.56 98 LEU A C 1
ATOM 764 O O . LEU A 1 98 ? -6.902 17.109 13.859 1 95.56 98 LEU A O 1
ATOM 768 N N . LYS A 1 99 ? -6.336 14.898 13.953 1 95.25 99 LYS A N 1
ATOM 769 C CA . LYS A 1 99 ? -5.68 15.094 15.242 1 95.25 99 LYS A CA 1
ATOM 770 C C . LYS A 1 99 ? -4.172 14.883 15.125 1 95.25 99 LYS A C 1
ATOM 772 O O . LYS A 1 99 ? -3.715 13.82 14.695 1 95.25 99 LYS A O 1
ATOM 777 N N . VAL A 1 100 ? -3.4 15.945 15.562 1 94.62 100 VAL A N 1
ATOM 778 C CA . VAL A 1 100 ? -1.942 15.883 15.609 1 94.62 100 VAL A CA 1
ATOM 779 C C . VAL A 1 100 ? -1.473 15.82 17.062 1 94.62 100 VAL A C 1
ATOM 781 O O . VAL A 1 100 ? -1.585 16.797 17.797 1 94.62 100 VAL A O 1
ATOM 784 N N . THR A 1 101 ? -0.878 14.656 17.359 1 94 101 THR A N 1
ATOM 785 C CA . THR A 1 101 ? -0.652 14.406 18.781 1 94 101 THR A CA 1
ATOM 786 C C . THR A 1 101 ? 0.84 14.391 19.109 1 94 101 THR A C 1
ATOM 788 O O . THR A 1 101 ? 1.233 14.242 20.266 1 94 101 THR A O 1
ATOM 791 N N . GLY A 1 102 ? 1.574 14.555 18.156 1 90.44 102 GLY A N 1
ATOM 792 C CA . GLY A 1 102 ? 3.008 14.578 18.391 1 90.44 102 GLY A CA 1
ATOM 793 C C . GLY A 1 102 ? 3.447 15.75 19.25 1 90.44 102 GLY A C 1
ATOM 794 O O . GLY A 1 102 ? 3.008 16.891 19.031 1 90.44 102 GLY A O 1
ATOM 795 N N . GLU A 1 103 ? 4.363 15.484 20.031 1 88.62 103 GLU A N 1
ATOM 796 C CA . GLU A 1 103 ? 4.836 16.516 20.953 1 88.62 103 GLU A CA 1
ATOM 797 C C . GLU A 1 103 ? 5.641 17.578 20.219 1 88.62 103 GLU A C 1
ATOM 799 O O . GLU A 1 103 ? 5.668 18.75 20.641 1 88.62 103 GLU A O 1
ATOM 804 N N . GLY A 1 104 ? 6.258 17.234 19.156 1 88.56 104 GLY A N 1
ATOM 805 C CA . GLY A 1 104 ? 7.078 18.156 18.391 1 88.56 104 GLY A CA 1
ATOM 806 C C . GLY A 1 104 ? 6.27 19.25 17.719 1 88.56 104 GLY A C 1
ATOM 807 O O . GLY A 1 104 ? 6.82 20.266 17.281 1 88.56 104 GLY A O 1
ATOM 808 N N . GLY A 1 105 ? 4.945 19.031 17.609 1 90.81 105 GLY A N 1
ATOM 809 C CA . GLY A 1 105 ? 4.059 20.016 17.016 1 90.81 105 GLY A CA 1
ATOM 810 C C . GLY A 1 105 ? 4.004 19.922 15.492 1 90.81 105 GLY A C 1
ATOM 811 O O . GLY A 1 105 ? 4.234 18.859 14.922 1 90.81 105 GLY A O 1
ATOM 812 N N . SER A 1 106 ? 3.475 21.047 14.922 1 92.69 106 SER A N 1
ATOM 813 C CA . SER A 1 106 ? 3.316 21.141 13.477 1 92.69 106 SER A CA 1
ATOM 814 C C . SER A 1 106 ? 3.982 22.406 12.922 1 92.69 106 SER A C 1
ATOM 816 O O . SER A 1 106 ? 3.932 23.453 13.555 1 92.69 106 SER A O 1
ATOM 818 N N . CYS A 1 107 ? 4.691 22.203 11.828 1 93.56 107 CYS A N 1
ATOM 819 C CA . CYS A 1 107 ? 5.312 23.312 11.117 1 93.56 107 CYS A CA 1
ATOM 820 C C . CYS A 1 107 ? 4.746 23.438 9.703 1 93.56 107 CYS A C 1
ATOM 822 O O . CYS A 1 107 ? 4.754 22.484 8.938 1 93.56 107 CYS A O 1
ATOM 824 N N . PHE A 1 108 ? 4.258 24.672 9.391 1 92.06 108 PHE A N 1
ATOM 825 C CA . PHE A 1 108 ? 3.727 24.953 8.062 1 92.06 108 PHE A CA 1
ATOM 826 C C . PHE A 1 108 ? 4.602 25.984 7.34 1 92.06 108 PHE A C 1
ATOM 828 O O . PHE A 1 108 ? 4.676 27.141 7.75 1 92.06 108 PHE A O 1
ATOM 835 N N . SER A 1 109 ? 5.23 25.453 6.309 1 90.38 109 SER A N 1
ATOM 836 C CA . SER A 1 109 ? 6.121 26.328 5.551 1 90.38 109 SER A CA 1
ATOM 837 C C . SER A 1 109 ? 5.344 27.406 4.812 1 90.38 109 SER A C 1
ATOM 839 O O . SER A 1 109 ? 5.895 28.469 4.484 1 90.38 109 SER A O 1
ATOM 841 N N . GLY A 1 110 ? 4.18 27.172 4.562 1 88.06 110 GLY A N 1
ATOM 842 C CA . GLY A 1 110 ? 3.318 28.141 3.895 1 88.06 110 GLY A CA 1
ATOM 843 C C . GLY A 1 110 ? 2.34 28.812 4.836 1 88.06 110 GLY A C 1
ATOM 844 O O . GLY A 1 110 ? 2.734 29.344 5.879 1 88.06 110 GLY A O 1
ATOM 845 N N . SER A 1 111 ? 1.043 28.766 4.434 1 86.31 111 SER A N 1
ATOM 846 C CA . SER A 1 111 ? 0.025 29.469 5.215 1 86.31 111 SER A CA 1
ATOM 847 C C . SER A 1 111 ? -1.006 28.484 5.773 1 86.31 111 SER A C 1
ATOM 849 O O . SER A 1 111 ? -1.158 27.375 5.258 1 86.31 111 SER A O 1
ATOM 851 N N . ILE A 1 112 ? -1.565 28.891 6.887 1 88.44 112 ILE A N 1
ATOM 852 C CA . ILE A 1 112 ? -2.719 28.188 7.434 1 88.44 112 ILE A CA 1
ATOM 853 C C . ILE A 1 112 ? -3.979 29.031 7.238 1 88.44 112 ILE A C 1
ATOM 855 O O . ILE A 1 112 ? -4.012 30.203 7.621 1 88.44 112 ILE A O 1
ATOM 859 N N . GLN A 1 113 ? -4.809 28.438 6.582 1 82.56 113 GLN A N 1
ATOM 860 C CA . GLN A 1 113 ? -6.105 29.094 6.418 1 82.56 113 GLN A CA 1
ATOM 861 C C . GLN A 1 113 ? -7.176 28.406 7.258 1 82.56 113 GLN A C 1
ATOM 863 O O . GLN A 1 113 ? -7.355 27.188 7.164 1 82.56 113 GLN A O 1
ATOM 868 N N . THR A 1 114 ? -7.852 29.172 8.141 1 83.56 114 THR A N 1
ATOM 869 C CA . THR A 1 114 ? -8.852 28.578 9.023 1 83.56 114 THR A CA 1
ATOM 870 C C . THR A 1 114 ? -9.961 29.578 9.328 1 83.56 114 THR A C 1
ATOM 872 O O . THR A 1 114 ? -9.734 30.797 9.336 1 83.56 114 THR A O 1
ATOM 875 N N . LYS A 1 115 ? -11.133 29 9.398 1 76.38 115 LYS A N 1
ATOM 876 C CA . LYS A 1 115 ? -12.25 29.859 9.781 1 76.38 115 LYS A CA 1
ATOM 877 C C . LYS A 1 115 ? -12.172 30.25 11.25 1 76.38 115 LYS A C 1
ATOM 879 O O . LYS A 1 115 ? -12.484 31.391 11.625 1 76.38 115 LYS A O 1
ATOM 884 N N . LEU A 1 116 ? -11.766 29.359 12.031 1 77.31 116 LEU A N 1
ATOM 885 C CA . LEU A 1 116 ? -11.766 29.547 13.477 1 77.31 116 LEU A CA 1
ATOM 886 C C . LEU A 1 116 ? -10.555 28.875 14.109 1 77.31 116 LEU A C 1
ATOM 888 O O . LEU A 1 116 ? -10.18 27.766 13.711 1 77.31 116 LEU A O 1
ATOM 892 N N . VAL A 1 117 ? -9.867 29.578 15.008 1 80.62 117 VAL A N 1
ATOM 893 C CA . VAL A 1 117 ? -8.805 29 15.82 1 80.62 117 VAL A CA 1
ATOM 894 C C . VAL A 1 117 ? -9.18 29.062 17.297 1 80.62 117 VAL A C 1
ATOM 896 O O . VAL A 1 117 ? -9.578 30.125 17.797 1 80.62 117 VAL A O 1
ATOM 899 N N . ARG A 1 118 ? -9.305 27.859 17.844 1 76.69 118 ARG A N 1
ATOM 900 C CA . ARG A 1 118 ? -9.633 27.812 19.281 1 76.69 118 ARG A CA 1
ATOM 901 C C . ARG A 1 118 ? -8.484 27.219 20.078 1 76.69 118 ARG A C 1
ATOM 903 O O . ARG A 1 118 ? -7.766 26.328 19.594 1 76.69 118 ARG A O 1
ATOM 910 N N . ALA A 1 119 ? -8.086 27.797 21.266 1 70.5 119 ALA A N 1
ATOM 911 C CA . ALA A 1 119 ? -7.086 27.203 22.141 1 70.5 119 ALA A CA 1
ATOM 912 C C . ALA A 1 119 ? -7.695 26.094 23 1 70.5 119 ALA A C 1
ATOM 914 O O . ALA A 1 119 ? -8.906 26.062 23.219 1 70.5 119 ALA A O 1
ATOM 915 N N . GLU A 1 120 ? -6.953 24.953 23.219 1 62.53 120 GLU A N 1
ATOM 916 C CA . GLU A 1 120 ? -7.445 23.859 24.047 1 62.53 120 GLU A CA 1
ATOM 917 C C . GLU A 1 120 ? -8.352 24.375 25.156 1 62.53 120 GLU A C 1
ATOM 919 O O . GLU A 1 120 ? -9.328 23.734 25.531 1 62.53 120 GLU A O 1
ATOM 924 N N . SER A 1 121 ? -7.805 25.203 26.141 1 52.31 121 SER A N 1
ATOM 925 C CA . SER A 1 121 ? -8.625 25.625 27.281 1 52.31 121 SER A CA 1
ATOM 926 C C . SER A 1 121 ? -9.625 26.703 26.859 1 52.31 121 SER A C 1
ATOM 928 O O . SER A 1 121 ? -10.266 27.328 27.719 1 52.31 121 SER A O 1
ATOM 930 N N . GLY A 1 122 ? -10.289 26.656 25.766 1 49.94 122 GLY A N 1
ATOM 931 C CA . GLY A 1 122 ? -11.375 27.516 25.328 1 49.94 122 GLY A CA 1
ATOM 932 C C . GLY A 1 122 ? -10.945 28.969 25.125 1 49.94 122 GLY A C 1
ATOM 933 O O . GLY A 1 122 ? -11.781 29.859 25.109 1 49.94 122 GLY A O 1
ATOM 934 N N . HIS A 1 123 ? -9.711 29.328 25.531 1 49.34 123 HIS A N 1
ATOM 935 C CA . HIS A 1 123 ? -9.477 30.766 25.359 1 49.34 123 HIS A CA 1
ATOM 936 C C . HIS A 1 123 ? -9.102 31.094 23.922 1 49.34 123 HIS A C 1
ATOM 938 O O . HIS A 1 123 ? -8.375 30.328 23.281 1 49.34 123 HIS A O 1
ATOM 944 N N . ASP A 1 124 ? -9.977 31.812 23.25 1 45.12 124 ASP A N 1
ATOM 945 C CA . ASP A 1 124 ? -9.672 32.344 21.922 1 45.12 124 ASP A CA 1
ATOM 946 C C . ASP A 1 124 ? -8.211 32.781 21.828 1 45.12 124 ASP A C 1
ATOM 948 O O . ASP A 1 124 ? -7.637 33.281 22.797 1 45.12 124 ASP A O 1
ATOM 952 N N . LEU A 1 125 ? -7.484 32.156 20.938 1 43.66 125 LEU A N 1
ATOM 953 C CA . LEU A 1 125 ? -6.16 32.75 20.766 1 43.66 125 LEU A CA 1
ATOM 954 C C . LEU A 1 125 ? -6.258 34.25 20.469 1 43.66 125 LEU A C 1
ATOM 956 O O . LEU A 1 125 ? -7.242 34.688 19.875 1 43.66 125 LEU A O 1
ATOM 960 N N . MET B 1 1 ? -12.43 -30.75 -15.984 1 55.78 1 MET B N 1
ATOM 961 C CA . MET B 1 1 ? -11.039 -31.141 -15.82 1 55.78 1 MET B CA 1
ATOM 962 C C . MET B 1 1 ? -10.102 -30.016 -16.266 1 55.78 1 MET B C 1
ATOM 964 O O . MET B 1 1 ? -10.359 -29.359 -17.266 1 55.78 1 MET B O 1
ATOM 968 N N . GLY B 1 2 ? -9.227 -29.672 -15.359 1 65.75 2 GLY B N 1
ATOM 969 C CA . GLY B 1 2 ? -8.242 -28.688 -15.789 1 65.75 2 GLY B CA 1
ATOM 970 C C . GLY B 1 2 ? -7.363 -29.172 -16.922 1 65.75 2 GLY B C 1
ATOM 971 O O . GLY B 1 2 ? -7.156 -30.375 -17.078 1 65.75 2 GLY B O 1
ATOM 972 N N . GLN B 1 3 ? -7.191 -28.438 -17.953 1 78.38 3 GLN B N 1
ATOM 973 C CA . GLN B 1 3 ? -6.348 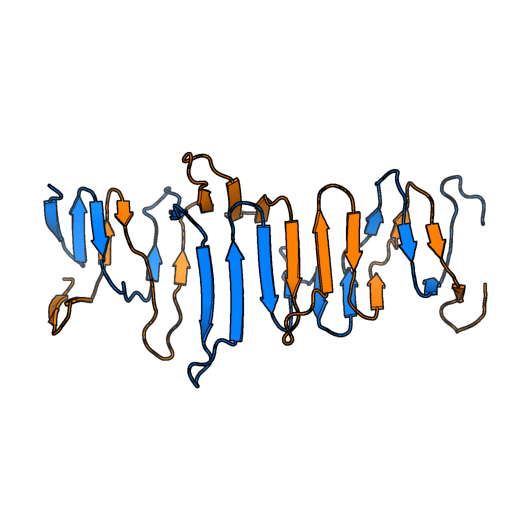-28.797 -19.094 1 78.38 3 GLN B CA 1
ATOM 974 C C . GLN B 1 3 ? -4.922 -28.281 -18.891 1 78.38 3 GLN B C 1
ATOM 976 O O . GLN B 1 3 ? -4.723 -27.125 -18.516 1 78.38 3 GLN B O 1
ATOM 981 N N . LEU B 1 4 ? -4.004 -29.359 -18.891 1 79 4 LEU B N 1
ATOM 982 C CA . LEU B 1 4 ? -2.584 -29.031 -18.891 1 79 4 LEU B CA 1
ATOM 983 C C . LEU B 1 4 ? -1.988 -29.188 -20.281 1 79 4 LEU B C 1
ATOM 985 O O . LEU B 1 4 ? -2.189 -30.219 -20.938 1 79 4 LEU B O 1
ATOM 989 N N . GLU B 1 5 ? -1.408 -28.062 -20.672 1 83.69 5 GLU B N 1
ATOM 990 C CA . GLU B 1 5 ? -0.758 -28.078 -21.984 1 83.69 5 GLU B CA 1
ATOM 991 C C . GLU B 1 5 ? 0.721 -27.703 -21.875 1 83.69 5 GLU B C 1
ATOM 993 O O . GLU B 1 5 ? 1.081 -26.766 -21.156 1 83.69 5 GLU B O 1
ATOM 998 N N . ILE B 1 6 ? 1.515 -28.531 -22.5 1 82.06 6 ILE B N 1
ATOM 999 C CA . ILE B 1 6 ? 2.926 -28.172 -22.625 1 82.06 6 ILE B CA 1
ATOM 1000 C C . ILE B 1 6 ? 3.121 -27.219 -23.797 1 82.06 6 ILE B C 1
ATOM 1002 O O . ILE B 1 6 ? 2.777 -27.547 -24.938 1 82.06 6 ILE B O 1
ATOM 1006 N N . VAL B 1 7 ? 3.535 -26.062 -23.484 1 85.12 7 VAL B N 1
ATOM 1007 C CA . VAL B 1 7 ? 3.744 -25.031 -24.5 1 85.12 7 VAL B CA 1
ATOM 1008 C C . VAL B 1 7 ? 5.223 -24.656 -24.547 1 85.12 7 VAL B C 1
ATOM 1010 O O . VAL B 1 7 ? 5.988 -24.984 -23.641 1 85.12 7 VAL B O 1
ATOM 1013 N N . PRO B 1 8 ? 5.48 -24.078 -25.703 1 81 8 PRO B N 1
ATOM 1014 C CA . PRO B 1 8 ? 6.875 -23.625 -25.734 1 81 8 PRO B CA 1
ATOM 1015 C C . PRO B 1 8 ? 7.227 -22.719 -24.562 1 81 8 PRO B C 1
ATOM 1017 O O . PRO B 1 8 ? 6.57 -21.688 -24.344 1 81 8 PRO B O 1
ATOM 1020 N N . GLY B 1 9 ? 8.227 -23.109 -23.672 1 74.25 9 GLY B N 1
ATOM 1021 C CA . GLY B 1 9 ? 8.734 -22.266 -22.594 1 74.25 9 GLY B CA 1
ATOM 1022 C C . GLY B 1 9 ? 8.023 -22.484 -21.281 1 74.25 9 GLY B C 1
ATOM 1023 O O . GLY B 1 9 ? 8.32 -21.828 -20.281 1 74.25 9 GLY B O 1
ATOM 1024 N N . GLY B 1 10 ? 6.906 -23.391 -21.375 1 78.44 10 GLY B N 1
ATOM 1025 C CA . GLY B 1 10 ? 6.289 -23.547 -20.062 1 78.44 10 GLY B CA 1
ATOM 1026 C C . GLY B 1 10 ? 5.062 -24.438 -20.094 1 78.44 10 GLY B C 1
ATOM 1027 O O . GLY B 1 10 ? 4.938 -25.312 -20.953 1 78.44 10 GLY B O 1
ATOM 1028 N N . LEU B 1 11 ? 4.379 -24.391 -19.062 1 80.75 11 LEU B N 1
ATOM 1029 C CA . LEU B 1 11 ? 3.143 -25.141 -18.859 1 80.75 11 LEU B CA 1
ATOM 1030 C C . LEU B 1 11 ? 1.944 -24.188 -18.781 1 80.75 11 LEU B C 1
ATOM 1032 O O . LEU B 1 11 ? 2.035 -23.109 -18.203 1 80.75 11 LEU B O 1
ATOM 1036 N N . ARG B 1 12 ? 1.042 -24.562 -19.516 1 83.94 12 ARG B N 1
ATOM 1037 C CA . ARG B 1 12 ? -0.222 -23.844 -19.438 1 83.94 12 ARG B CA 1
ATOM 1038 C C . ARG B 1 12 ? -1.303 -24.703 -18.781 1 83.94 12 ARG B C 1
ATOM 1040 O O . ARG B 1 12 ? -1.509 -25.844 -19.172 1 83.94 12 ARG B O 1
ATOM 1047 N N . LEU B 1 13 ? -1.917 -24.109 -17.703 1 84.25 13 LEU B N 1
ATOM 1048 C CA . LEU B 1 13 ? -2.992 -24.797 -17 1 84.25 13 LEU B CA 1
ATOM 1049 C C . LEU B 1 13 ? -4.293 -24 -17.094 1 84.25 13 LEU B C 1
ATOM 1051 O O . LEU B 1 13 ? -4.34 -22.828 -16.703 1 84.25 13 LEU B O 1
ATOM 1055 N N . LYS B 1 14 ? -5.207 -24.656 -17.828 1 84.75 14 LYS B N 1
ATOM 1056 C CA . LYS B 1 14 ? -6.574 -24.156 -17.781 1 84.75 14 LYS B CA 1
ATOM 1057 C C . LYS B 1 14 ? -7.375 -24.812 -16.656 1 84.75 14 LYS B C 1
ATOM 1059 O O . LYS B 1 14 ? -7.707 -25.984 -16.75 1 84.75 14 LYS B O 1
ATOM 1064 N N . GLY B 1 15 ? -7.637 -24.078 -15.648 1 85.62 15 GLY B N 1
ATOM 1065 C CA . GLY B 1 15 ? -8.25 -24.578 -14.422 1 85.62 15 GLY B CA 1
ATOM 1066 C C . GLY B 1 15 ? -7.508 -24.156 -13.172 1 85.62 15 GLY B C 1
ATOM 1067 O O . GLY B 1 15 ? -6.922 -23.062 -13.125 1 85.62 15 GLY B O 1
ATOM 1068 N N . ASN B 1 16 ? -7.652 -24.938 -12.086 1 85.5 16 ASN B N 1
ATOM 1069 C CA . ASN B 1 16 ? -7.055 -24.578 -10.805 1 85.5 16 ASN B CA 1
ATOM 1070 C C . ASN B 1 16 ? -5.738 -25.312 -10.578 1 85.5 16 ASN B C 1
ATOM 1072 O O . ASN B 1 16 ? -5.602 -26.484 -10.938 1 85.5 16 ASN B O 1
ATOM 1076 N N . ALA B 1 17 ? -4.723 -24.625 -10.211 1 85.31 17 ALA B N 1
ATOM 1077 C CA . ALA B 1 17 ? -3.496 -25.234 -9.688 1 85.31 17 ALA B CA 1
ATOM 1078 C C . ALA B 1 17 ? -3.389 -25.047 -8.18 1 85.31 17 ALA B C 1
ATOM 1080 O O . ALA B 1 17 ? -3.449 -23.906 -7.684 1 85.31 17 ALA B O 1
ATOM 1081 N N . PHE B 1 18 ? -3.314 -26.125 -7.512 1 86 18 PHE B N 1
ATOM 1082 C CA . PHE B 1 18 ? -3.205 -26.078 -6.059 1 86 18 PHE B CA 1
ATOM 1083 C C . PHE B 1 18 ? -1.769 -26.328 -5.613 1 86 18 PHE B C 1
ATOM 1085 O O . PHE B 1 18 ? -1.174 -27.344 -5.973 1 86 18 PHE B O 1
ATOM 1092 N N . VAL B 1 19 ? -1.144 -25.359 -5.031 1 86.25 19 VAL B N 1
ATOM 1093 C CA . VAL B 1 19 ? 0.159 -25.531 -4.395 1 86.25 19 VAL B CA 1
ATOM 1094 C C . VAL B 1 19 ? -0.013 -25.609 -2.877 1 86.25 19 VAL B C 1
ATOM 1096 O O . VAL B 1 19 ? -0.381 -24.609 -2.236 1 86.25 19 VAL B O 1
ATOM 1099 N N . LEU B 1 20 ? 0.286 -26.719 -2.408 1 82.31 20 LEU B N 1
ATOM 1100 C CA . LEU B 1 20 ? -0.106 -27 -1.033 1 82.31 20 LEU B CA 1
ATOM 1101 C C . LEU B 1 20 ? 0.947 -26.5 -0.052 1 82.31 20 LEU B C 1
ATOM 1103 O O . LEU B 1 20 ? 0.673 -26.359 1.143 1 82.31 20 LEU B O 1
ATOM 1107 N N . GLU B 1 21 ? 2.23 -26.203 -0.517 1 87.62 21 GLU B N 1
ATOM 1108 C CA . GLU B 1 21 ? 3.26 -25.609 0.342 1 87.62 21 GLU B CA 1
ATOM 1109 C C . GLU B 1 21 ? 3.715 -24.266 -0.184 1 87.62 21 GLU B C 1
ATOM 1111 O O . GLU B 1 21 ? 2.996 -23.266 -0.061 1 87.62 21 GLU B O 1
ATOM 1116 N N . ASN B 1 22 ? 4.816 -24.219 -0.893 1 89.5 22 ASN B N 1
ATOM 1117 C CA . ASN B 1 22 ? 5.305 -22.906 -1.324 1 89.5 22 ASN B CA 1
ATOM 1118 C C . ASN B 1 22 ? 5.383 -22.812 -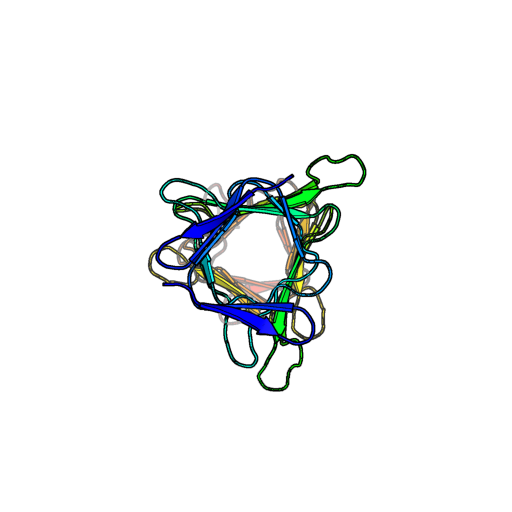2.846 1 89.5 22 ASN B C 1
ATOM 1120 O O . ASN B 1 22 ? 5.824 -23.75 -3.508 1 89.5 22 ASN B O 1
ATOM 1124 N N . LEU B 1 23 ? 4.93 -21.781 -3.357 1 90.69 23 LEU B N 1
ATOM 1125 C CA . LEU B 1 23 ? 5.262 -21.359 -4.715 1 90.69 23 LEU B CA 1
ATOM 1126 C C . LEU B 1 23 ? 6.449 -20.406 -4.707 1 90.69 23 LEU B C 1
ATOM 1128 O O . LEU B 1 23 ? 6.391 -19.328 -4.09 1 90.69 23 LEU B O 1
ATOM 1132 N N . ILE B 1 24 ? 7.551 -20.797 -5.273 1 91.12 24 ILE B N 1
ATOM 1133 C CA . ILE B 1 24 ? 8.75 -19.969 -5.371 1 91.12 24 ILE B CA 1
ATOM 1134 C C . ILE B 1 24 ? 8.844 -19.359 -6.77 1 91.12 24 ILE B C 1
ATOM 1136 O O . ILE B 1 24 ? 8.977 -20.078 -7.762 1 91.12 24 ILE B O 1
ATOM 1140 N N . ALA B 1 25 ? 8.641 -18.141 -6.895 1 91.94 25 ALA B N 1
ATOM 1141 C CA . ALA B 1 25 ? 8.664 -17.438 -8.18 1 91.94 25 ALA B CA 1
ATOM 1142 C C . ALA B 1 25 ? 9.242 -16.031 -8.023 1 91.94 25 ALA B C 1
ATOM 1144 O O . ALA B 1 25 ? 9.047 -15.383 -6.992 1 91.94 25 ALA B O 1
ATOM 1145 N N . SER B 1 26 ? 9.945 -15.484 -9.086 1 91.19 26 SER B N 1
ATOM 1146 C CA . SER B 1 26 ? 10.492 -14.133 -9.055 1 91.19 26 SER B CA 1
ATOM 1147 C C . SER B 1 26 ? 9.523 -13.133 -9.664 1 91.19 26 SER B C 1
ATOM 1149 O O . SER B 1 26 ? 9.57 -11.938 -9.359 1 91.19 26 SER B O 1
ATOM 1151 N N . GLN B 1 27 ? 8.68 -13.68 -10.508 1 94.19 27 GLN B N 1
ATOM 1152 C CA . GLN B 1 27 ? 7.777 -12.766 -11.203 1 94.19 27 GLN B CA 1
ATOM 1153 C C . GLN B 1 27 ? 6.441 -13.438 -11.5 1 94.19 27 GLN B C 1
ATOM 1155 O O . GLN B 1 27 ? 6.402 -14.594 -11.93 1 94.19 27 GLN B O 1
ATOM 1160 N N . ILE B 1 28 ? 5.328 -12.766 -11.164 1 94 28 ILE B N 1
ATOM 1161 C CA . ILE B 1 28 ? 3.969 -13.125 -11.547 1 94 28 ILE B CA 1
ATOM 1162 C C . ILE B 1 28 ? 3.398 -12.047 -12.469 1 94 28 ILE B C 1
ATOM 1164 O O . ILE B 1 28 ? 3.471 -10.859 -12.164 1 94 28 ILE B O 1
ATOM 1168 N N . ARG B 1 29 ? 2.889 -12.5 -13.664 1 91.81 29 ARG B N 1
ATOM 1169 C CA . ARG B 1 29 ? 2.346 -11.555 -14.633 1 91.81 29 ARG B CA 1
ATOM 1170 C C . ARG B 1 29 ? 0.96 -11.992 -15.102 1 91.81 29 ARG B C 1
ATOM 1172 O O . ARG B 1 29 ? 0.647 -13.18 -15.109 1 91.81 29 ARG B O 1
ATOM 1179 N N . SER B 1 30 ? 0.139 -11.016 -15.453 1 91.5 30 SER B N 1
ATOM 1180 C CA . SER B 1 30 ? -1.115 -11.328 -16.125 1 91.5 30 SER B CA 1
ATOM 1181 C C . SER B 1 30 ? -0.93 -11.375 -17.641 1 91.5 30 SER B C 1
ATOM 1183 O O . SER B 1 30 ? 0.066 -10.875 -18.172 1 91.5 30 SER B O 1
ATOM 1185 N N . ARG B 1 31 ? -1.887 -12.016 -18.297 1 86.19 31 ARG B N 1
ATOM 1186 C CA . ARG B 1 31 ? -1.93 -11.898 -19.75 1 86.19 31 ARG B CA 1
ATOM 1187 C C . ARG B 1 31 ? -2.17 -10.453 -20.188 1 86.19 31 ARG B C 1
ATOM 1189 O O . ARG B 1 31 ? -2.66 -9.641 -19.391 1 86.19 31 ARG B O 1
ATOM 1196 N N . ARG B 1 32 ? -1.769 -10.148 -21.344 1 84.44 32 ARG B N 1
ATOM 1197 C CA . ARG B 1 32 ? -1.932 -8.789 -21.859 1 84.44 32 ARG B CA 1
ATOM 1198 C C . ARG B 1 32 ? -3.389 -8.352 -21.781 1 84.44 32 ARG B C 1
ATOM 1200 O O . ARG B 1 32 ? -4.285 -9.07 -22.219 1 84.44 32 ARG B O 1
ATOM 1207 N N . GLY B 1 33 ? -3.564 -7.195 -21.141 1 85.69 33 GLY B N 1
ATOM 1208 C CA . GLY B 1 33 ? -4.891 -6.602 -21.078 1 85.69 33 GLY B CA 1
ATOM 1209 C C . GLY B 1 33 ? -5.75 -7.184 -19.969 1 85.69 33 GLY B C 1
ATOM 1210 O O . GLY B 1 33 ? -6.91 -6.801 -19.812 1 85.69 33 GLY B O 1
ATOM 1211 N N . GLU B 1 34 ? -5.219 -8.172 -19.188 1 89.62 34 GLU B N 1
ATOM 1212 C CA . GLU B 1 34 ? -5.992 -8.812 -18.141 1 89.62 34 GLU B CA 1
ATOM 1213 C C . GLU B 1 34 ? -5.441 -8.461 -16.75 1 89.62 34 GLU B C 1
ATOM 1215 O O . GLU B 1 34 ? -4.23 -8.305 -16.578 1 89.62 34 GLU B O 1
ATOM 1220 N N . PRO B 1 35 ? -6.316 -8.367 -15.758 1 92.81 35 PRO B N 1
ATOM 1221 C CA . PRO B 1 35 ? -5.867 -8.102 -14.383 1 92.81 35 PRO B CA 1
ATOM 1222 C C . PRO B 1 35 ? -5.391 -9.367 -13.672 1 92.81 35 PRO B C 1
ATOM 1224 O O . PRO B 1 35 ? -5.613 -10.477 -14.156 1 92.81 35 PRO B O 1
ATOM 1227 N N . ILE B 1 36 ? -4.688 -9.297 -12.602 1 95.5 36 ILE B N 1
ATOM 1228 C CA . ILE B 1 36 ? -4.492 -10.352 -11.609 1 95.5 36 ILE B CA 1
ATOM 1229 C C . ILE B 1 36 ? -5.398 -10.102 -10.406 1 95.5 36 ILE B C 1
ATOM 1231 O O . ILE B 1 36 ? -5.383 -9.008 -9.828 1 95.5 36 ILE B O 1
ATOM 1235 N N . ILE B 1 37 ? -6.215 -11 -10.141 1 97.19 37 ILE B N 1
ATOM 1236 C CA . ILE B 1 37 ? -7.051 -10.914 -8.945 1 97.19 37 ILE B CA 1
ATOM 1237 C C . ILE B 1 37 ? -6.488 -11.828 -7.859 1 97.19 37 ILE B C 1
ATOM 1239 O O . ILE B 1 37 ? -6.301 -13.023 -8.078 1 97.19 37 ILE B O 1
ATOM 1243 N N . VAL B 1 38 ? -6.047 -11.367 -6.703 1 97.25 38 VAL B N 1
ATOM 1244 C CA . VAL B 1 38 ? -5.609 -12.117 -5.531 1 97.25 38 VAL B CA 1
ATOM 1245 C C . VAL B 1 38 ? -6.684 -12.055 -4.449 1 97.25 38 VAL B C 1
ATOM 1247 O O . VAL B 1 38 ? -7.055 -10.969 -3.994 1 97.25 38 VAL B O 1
ATOM 1250 N N . GLU B 1 39 ? -7.23 -13.133 -4.078 1 96.44 39 GLU B N 1
ATOM 1251 C CA . GLU B 1 39 ? -8.312 -13.219 -3.102 1 96.44 39 GLU B CA 1
ATOM 1252 C C . GLU B 1 39 ? -7.984 -14.227 -2 1 96.44 39 GLU B C 1
ATOM 1254 O O . GLU B 1 39 ? -7.68 -15.391 -2.283 1 96.44 39 GLU B O 1
ATOM 1259 N N . SER B 1 40 ? -8.047 -13.797 -0.742 1 96.62 40 SER B N 1
ATOM 1260 C CA . SER B 1 40 ? -7.809 -14.664 0.407 1 96.62 40 SER B CA 1
ATOM 1261 C C . SER B 1 40 ? -9.086 -14.859 1.22 1 96.62 40 SER B C 1
ATOM 1263 O O . SER B 1 40 ? -9.867 -13.922 1.392 1 96.62 40 SER B O 1
ATOM 1265 N N . SER B 1 41 ? -9.328 -16.031 1.678 1 95.5 41 SER B N 1
ATOM 1266 C CA . SER B 1 41 ? -10.445 -16.312 2.572 1 95.5 41 SER B CA 1
ATOM 1267 C C . SER B 1 41 ? -10.203 -15.734 3.961 1 95.5 41 SER B C 1
ATOM 1269 O O . SER B 1 41 ? -11.125 -15.648 4.773 1 95.5 41 SER B O 1
ATOM 1271 N N . ARG B 1 42 ? -9.016 -15.203 4.242 1 96.69 42 ARG B N 1
ATOM 1272 C CA . ARG B 1 42 ? -8.648 -14.531 5.48 1 96.69 42 ARG B CA 1
ATOM 1273 C C . ARG B 1 42 ? -7.863 -13.25 5.203 1 96.69 42 ARG B C 1
ATOM 1275 O O . ARG B 1 42 ? -8.406 -12.289 4.66 1 96.69 42 ARG B O 1
ATOM 1282 N N . ASN B 1 43 ? -6.652 -13.203 5.637 1 96.75 43 ASN B N 1
ATOM 1283 C CA . ASN B 1 43 ? -5.855 -12 5.398 1 96.75 43 ASN B CA 1
ATOM 1284 C C . ASN B 1 43 ? -4.855 -12.211 4.266 1 96.75 43 ASN B C 1
ATOM 1286 O O . ASN B 1 43 ? -4.578 -13.352 3.877 1 96.75 43 ASN B O 1
ATOM 1290 N N . ILE B 1 44 ? -4.367 -11.172 3.656 1 97.94 44 ILE B N 1
ATOM 1291 C CA . ILE B 1 44 ? -3.217 -11.148 2.758 1 97.94 44 ILE B CA 1
ATOM 1292 C C . ILE B 1 44 ? -2.051 -10.43 3.436 1 97.94 44 ILE B C 1
ATOM 1294 O O . ILE B 1 44 ? -2.221 -9.344 3.992 1 97.94 44 ILE B O 1
ATOM 1298 N N . THR B 1 45 ? -0.942 -11.078 3.48 1 97.38 45 THR B N 1
ATOM 1299 C CA . THR B 1 45 ? 0.258 -10.469 4.039 1 97.38 45 THR B CA 1
ATOM 1300 C C . THR B 1 45 ? 1.398 -10.484 3.025 1 97.38 45 THR B C 1
ATOM 1302 O O . THR B 1 45 ? 1.713 -11.539 2.459 1 97.38 45 THR B O 1
ATOM 1305 N N . LEU B 1 46 ? 1.953 -9.336 2.67 1 97.56 46 LEU B N 1
ATOM 1306 C CA . LEU B 1 46 ? 3.178 -9.18 1.894 1 97.56 46 LEU B CA 1
ATOM 1307 C C . LEU B 1 46 ? 4.355 -8.828 2.799 1 97.56 46 LEU B C 1
ATOM 1309 O O . LEU B 1 46 ? 4.281 -7.871 3.576 1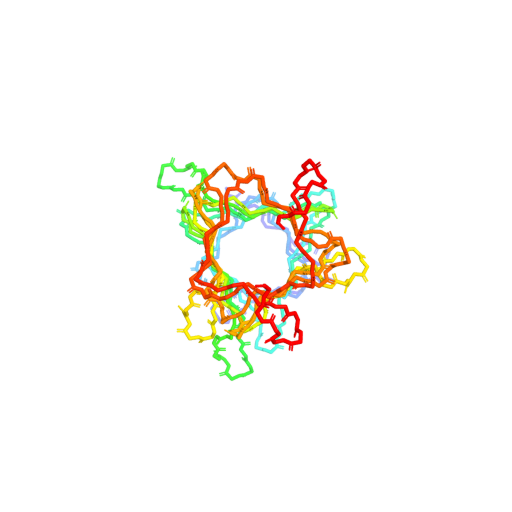 97.56 46 LEU B O 1
ATOM 1313 N N . LYS B 1 47 ? 5.492 -9.633 2.693 1 96.44 47 LYS B N 1
ATOM 1314 C CA . LYS B 1 47 ? 6.621 -9.414 3.594 1 96.44 47 LYS B CA 1
ATOM 1315 C C . LYS B 1 47 ? 7.941 -9.398 2.826 1 96.44 47 LYS B C 1
ATOM 1317 O O . LYS B 1 47 ? 8.195 -10.273 1.994 1 96.44 47 LYS B O 1
ATOM 1322 N N . SER B 1 48 ? 8.648 -8.367 3.102 1 95.81 48 SER B N 1
ATOM 1323 C CA . SER B 1 48 ? 10.039 -8.352 2.652 1 95.81 48 SER B CA 1
ATOM 1324 C C . SER B 1 48 ? 10.984 -8.812 3.756 1 95.81 48 SER B C 1
ATOM 1326 O O . SER B 1 48 ? 10.789 -8.477 4.926 1 95.81 48 SER B O 1
ATOM 1328 N N . ARG B 1 49 ? 11.953 -9.633 3.438 1 89.5 49 ARG B N 1
ATOM 1329 C CA . ARG B 1 49 ? 12.891 -10.172 4.418 1 89.5 49 ARG B CA 1
ATOM 1330 C C . ARG B 1 49 ? 14.305 -9.688 4.141 1 89.5 49 ARG B C 1
ATOM 1332 O O . ARG B 1 49 ? 14.711 -9.555 2.984 1 89.5 49 ARG B O 1
ATOM 1339 N N . ASN B 1 50 ? 14.922 -9.391 5.227 1 79.81 50 ASN B N 1
ATOM 1340 C CA . ASN B 1 50 ? 16.312 -8.992 5.035 1 79.81 50 ASN B CA 1
ATOM 1341 C C . ASN B 1 50 ? 17.219 -10.203 4.832 1 79.81 50 ASN B C 1
ATOM 1343 O O . ASN B 1 50 ? 16.766 -11.344 4.871 1 79.81 50 ASN B O 1
ATOM 1347 N N . LYS B 1 51 ? 18.5 -9.93 4.645 1 75.69 51 LYS B N 1
ATOM 1348 C CA . LYS B 1 51 ? 19.469 -10.961 4.32 1 75.69 51 LYS B CA 1
ATOM 1349 C C . LYS B 1 51 ? 19.578 -12 5.434 1 75.69 51 LYS B C 1
ATOM 1351 O O . LYS B 1 51 ? 19.938 -13.148 5.188 1 75.69 51 LYS B O 1
ATOM 1356 N N . ASN B 1 52 ? 19.297 -11.516 6.566 1 78.5 52 ASN B N 1
ATOM 1357 C CA . ASN B 1 52 ? 19.375 -12.414 7.711 1 78.5 52 ASN B CA 1
ATOM 1358 C C . ASN B 1 52 ? 18.078 -13.18 7.926 1 78.5 52 ASN B C 1
ATOM 1360 O O . ASN B 1 52 ? 17.969 -13.977 8.859 1 78.5 52 ASN B O 1
ATOM 1364 N N . GLY B 1 53 ? 17.062 -12.93 7.086 1 73.38 53 GLY B N 1
ATOM 1365 C CA . GLY B 1 53 ? 15.82 -13.672 7.102 1 73.38 53 GLY B CA 1
ATOM 1366 C C . GLY B 1 53 ? 14.773 -13.062 8.023 1 73.38 53 GLY B C 1
ATOM 1367 O O . GLY B 1 53 ? 13.727 -13.664 8.266 1 73.38 53 GLY B O 1
ATOM 1368 N N . TYR B 1 54 ? 15.078 -12.008 8.617 1 76.69 54 TYR B N 1
ATOM 1369 C CA . TYR B 1 54 ? 14.094 -11.375 9.484 1 76.69 54 TYR B CA 1
ATOM 1370 C C . TYR B 1 54 ? 13.211 -10.414 8.711 1 76.69 54 TYR B C 1
ATOM 1372 O O . TYR B 1 54 ? 13.68 -9.734 7.789 1 76.69 54 TYR B O 1
ATOM 1380 N N . PRO B 1 55 ? 11.883 -10.625 8.992 1 71.25 55 PRO B N 1
ATOM 1381 C CA . PRO B 1 55 ? 11 -9.641 8.359 1 71.25 55 PRO B CA 1
ATOM 1382 C C . PRO B 1 55 ? 11.43 -8.203 8.633 1 71.25 55 PRO B C 1
ATOM 1384 O O . PRO B 1 55 ? 11.805 -7.867 9.758 1 71.25 55 PRO B O 1
ATOM 1387 N N . SER B 1 56 ? 11.406 -7.5 7.551 1 86.75 56 SER B N 1
ATOM 1388 C CA . SER B 1 56 ? 11.852 -6.113 7.676 1 86.75 56 SER B CA 1
ATOM 1389 C C . SER B 1 56 ? 10.695 -5.141 7.496 1 86.75 56 SER B C 1
ATOM 1391 O O . SER B 1 56 ? 10.453 -4.297 8.359 1 86.75 56 SER B O 1
ATOM 1393 N N . SER B 1 57 ? 9.922 -5.176 6.457 1 95.94 57 SER B N 1
ATOM 1394 C CA . SER B 1 57 ? 8.703 -4.406 6.223 1 95.94 57 SER B CA 1
ATOM 1395 C C . SER B 1 57 ? 7.566 -5.305 5.73 1 95.94 57 SER B C 1
ATOM 1397 O O . SER B 1 57 ? 7.812 -6.387 5.195 1 95.94 57 SER B O 1
ATOM 1399 N N . TRP B 1 58 ? 6.293 -4.875 6.016 1 96.06 58 TRP B N 1
ATOM 1400 C CA . TRP B 1 58 ? 5.199 -5.719 5.543 1 96.06 58 TRP B CA 1
ATOM 1401 C C . TRP B 1 58 ? 3.926 -4.902 5.352 1 96.06 58 TRP B C 1
ATOM 1403 O O . TRP B 1 58 ? 3.793 -3.809 5.906 1 96.06 58 TRP B O 1
ATOM 1413 N N . ILE B 1 59 ? 3.057 -5.473 4.547 1 97.81 59 ILE B N 1
ATOM 1414 C CA . ILE B 1 59 ? 1.684 -5.016 4.363 1 97.81 59 ILE B CA 1
ATOM 1415 C C . ILE B 1 59 ? 0.713 -6.105 4.809 1 97.81 59 ILE B C 1
ATOM 1417 O O . ILE B 1 59 ? 0.908 -7.285 4.492 1 97.81 59 ILE B O 1
ATOM 1421 N N . HIS B 1 60 ? -0.292 -5.695 5.551 1 98.12 60 HIS B N 1
ATOM 1422 C CA . HIS B 1 60 ? -1.323 -6.613 6.02 1 98.12 60 HIS B CA 1
ATOM 1423 C C . HIS B 1 60 ? -2.715 -6.117 5.648 1 98.12 60 HIS B C 1
ATOM 1425 O O . HIS B 1 60 ? -3.096 -5 6 1 98.12 60 HIS B O 1
ATOM 1431 N N . LEU B 1 61 ? -3.395 -6.945 4.871 1 97.75 61 LEU B N 1
ATOM 1432 C CA . LEU B 1 61 ? -4.805 -6.73 4.559 1 97.75 61 LEU B CA 1
ATOM 1433 C C . LEU B 1 61 ? -5.684 -7.742 5.285 1 97.75 61 LEU B C 1
ATOM 1435 O O . LEU B 1 61 ? -5.766 -8.898 4.879 1 97.75 61 LEU B O 1
ATOM 1439 N N . GLY B 1 62 ? -6.328 -7.262 6.312 1 96.56 62 GLY B N 1
ATOM 1440 C CA . GLY B 1 62 ? -7.215 -8.117 7.082 1 96.56 62 GLY B CA 1
ATOM 1441 C C . GLY B 1 62 ? -8.672 -7.98 6.676 1 96.56 62 GLY B C 1
ATOM 1442 O O . GLY B 1 62 ? -8.977 -7.52 5.574 1 96.56 62 GLY B O 1
ATOM 1443 N N . LEU B 1 63 ? -9.562 -8.492 7.473 1 90.75 63 LEU B N 1
ATOM 1444 C CA . LEU B 1 63 ? -10.984 -8.461 7.152 1 90.75 63 LEU B CA 1
ATOM 1445 C C . LEU B 1 63 ? -11.531 -7.035 7.207 1 90.75 63 LEU B C 1
ATOM 1447 O O . LEU B 1 63 ? -12.367 -6.656 6.387 1 90.75 63 LEU B O 1
ATOM 1451 N N . ASP B 1 64 ? -10.984 -6.246 8.062 1 91.88 64 ASP B N 1
ATOM 1452 C CA . ASP B 1 64 ? -11.531 -4.898 8.219 1 91.88 64 ASP B CA 1
ATOM 1453 C C . ASP B 1 64 ? -10.414 -3.883 8.461 1 91.88 64 ASP B C 1
ATOM 1455 O O . ASP B 1 64 ? -10.664 -2.799 8.992 1 91.88 64 ASP B O 1
ATOM 1459 N N . ASN B 1 65 ? -9.195 -4.281 8.148 1 94.69 65 ASN B N 1
ATOM 1460 C CA . ASN B 1 65 ? -8.086 -3.367 8.414 1 94.69 65 ASN B CA 1
ATOM 1461 C C . ASN B 1 65 ? -6.988 -3.494 7.367 1 94.69 65 ASN B C 1
ATOM 1463 O O . ASN B 1 65 ? -6.812 -4.559 6.773 1 94.69 65 ASN B O 1
ATOM 1467 N N . PHE B 1 66 ? -6.242 -2.32 7.156 1 96.56 66 PHE B N 1
ATOM 1468 C CA . PHE B 1 66 ? -5.016 -2.229 6.371 1 96.56 66 PHE B CA 1
ATOM 1469 C C . PHE B 1 66 ? -3.875 -1.671 7.211 1 96.56 66 PHE B C 1
ATOM 1471 O O . PHE B 1 66 ? -4.027 -0.645 7.875 1 96.56 66 PHE B O 1
ATOM 1478 N N . GLU B 1 67 ? -2.773 -2.389 7.23 1 97.31 67 GLU B N 1
ATOM 1479 C CA . GLU B 1 67 ? -1.603 -1.938 7.977 1 97.31 67 GLU B CA 1
ATOM 1480 C C . GLU B 1 67 ? -0.335 -2.037 7.133 1 97.31 67 GLU B C 1
ATOM 1482 O O . GLU B 1 67 ? -0.154 -3.004 6.387 1 97.31 67 GLU B O 1
ATOM 1487 N N . CYS B 1 68 ? 0.475 -1.001 7.227 1 97.69 68 CYS B N 1
ATOM 1488 C CA . CYS B 1 68 ? 1.793 -1.006 6.602 1 97.69 68 CYS B CA 1
ATOM 1489 C C . CYS B 1 68 ? 2.885 -0.733 7.629 1 97.69 68 CYS B C 1
ATOM 1491 O O . CYS B 1 68 ? 2.84 0.276 8.336 1 97.69 68 CYS B O 1
ATOM 1493 N N . LEU B 1 69 ? 3.799 -1.706 7.766 1 96.75 69 LEU B N 1
ATOM 1494 C CA . LEU B 1 69 ? 4.953 -1.552 8.641 1 96.75 69 LEU B CA 1
ATOM 1495 C C . LEU B 1 69 ? 6.215 -1.254 7.836 1 96.75 69 LEU B C 1
ATOM 1497 O O . LEU B 1 69 ? 6.676 -2.098 7.062 1 96.75 69 LEU B O 1
ATOM 1501 N N . ALA B 1 70 ? 6.68 -0.113 7.922 1 96.75 70 ALA B N 1
ATOM 1502 C CA . ALA B 1 70 ? 7.918 0.315 7.277 1 96.75 70 ALA B CA 1
ATOM 1503 C C . ALA B 1 70 ? 8.539 1.502 8.008 1 96.75 70 ALA B C 1
ATOM 1505 O O . ALA B 1 70 ? 7.82 2.34 8.562 1 96.75 70 ALA B O 1
ATOM 1506 N N . ASN B 1 71 ? 9.844 1.589 8.008 1 96.25 71 ASN B N 1
ATOM 1507 C CA . ASN B 1 71 ? 10.508 2.725 8.641 1 96.25 71 ASN B CA 1
ATOM 1508 C C . ASN B 1 71 ? 10.289 4.012 7.848 1 96.25 71 ASN B C 1
ATOM 1510 O O . ASN B 1 71 ? 10.297 5.105 8.414 1 96.25 71 ASN B O 1
ATOM 1514 N N . ASN B 1 72 ? 10.18 3.82 6.559 1 97.31 72 ASN B N 1
ATOM 1515 C CA . ASN B 1 72 ? 9.953 4.957 5.672 1 97.31 72 ASN B CA 1
ATOM 1516 C C . ASN B 1 72 ? 8.781 4.707 4.73 1 97.31 72 ASN B C 1
ATOM 1518 O O . ASN B 1 72 ? 8.812 3.77 3.932 1 97.31 72 ASN B O 1
ATOM 1522 N N . PHE B 1 73 ? 7.754 5.473 4.828 1 97.94 73 PHE B N 1
ATOM 1523 C CA . PHE B 1 73 ? 6.551 5.375 4.008 1 97.94 73 PHE B CA 1
ATOM 1524 C C . PHE B 1 73 ? 6.422 6.586 3.09 1 97.94 73 PHE B C 1
ATOM 1526 O O . PHE B 1 73 ? 6.387 7.727 3.555 1 97.94 73 PHE B O 1
ATOM 1533 N N . ARG B 1 74 ? 6.316 6.344 1.766 1 98.31 74 ARG B N 1
ATOM 1534 C CA . ARG B 1 74 ? 6.262 7.461 0.829 1 98.31 74 ARG B CA 1
ATOM 1535 C C . ARG B 1 74 ? 5.168 7.25 -0.212 1 98.31 74 ARG B C 1
ATOM 1537 O O . ARG B 1 74 ? 5.008 6.145 -0.738 1 98.31 74 ARG B O 1
ATOM 1544 N N . ILE B 1 75 ? 4.434 8.289 -0.45 1 98.12 75 ILE B N 1
ATOM 1545 C CA . ILE B 1 75 ? 3.553 8.383 -1.607 1 98.12 75 ILE B CA 1
ATOM 1546 C C . ILE B 1 75 ? 4.145 9.352 -2.631 1 98.12 75 ILE B C 1
ATOM 1548 O O . ILE B 1 75 ? 4.41 10.516 -2.314 1 98.12 75 ILE B O 1
ATOM 1552 N N . LEU B 1 76 ? 4.324 8.797 -3.828 1 97.62 76 LEU B N 1
ATOM 1553 C CA . LEU B 1 76 ? 4.957 9.578 -4.887 1 97.62 76 LEU B CA 1
ATOM 1554 C C . LEU B 1 76 ? 3.939 9.969 -5.953 1 97.62 76 LEU B C 1
ATOM 1556 O O . LEU B 1 76 ? 3.021 9.203 -6.25 1 97.62 76 LEU B O 1
ATOM 1560 N N . ASP B 1 77 ? 4.18 11.164 -6.57 1 92.56 77 ASP B N 1
ATOM 1561 C CA . ASP B 1 77 ? 3.377 11.539 -7.73 1 92.56 77 ASP B CA 1
ATOM 1562 C C . ASP B 1 77 ? 3.928 10.914 -9.008 1 92.56 77 ASP B C 1
ATOM 1564 O O . ASP B 1 77 ? 4.832 10.078 -8.953 1 92.56 77 ASP B O 1
ATOM 1568 N N . ASP B 1 78 ? 3.367 11.305 -10.141 1 84.62 78 ASP B N 1
ATOM 1569 C CA . ASP B 1 78 ? 3.697 10.664 -11.414 1 84.62 78 ASP B CA 1
ATOM 1570 C C . ASP B 1 78 ? 5.078 11.086 -11.898 1 84.62 78 ASP B C 1
ATOM 1572 O O . ASP B 1 78 ? 5.59 10.547 -12.883 1 84.62 78 ASP B O 1
ATOM 1576 N N . ARG B 1 79 ? 5.758 12.023 -11.227 1 87.31 79 ARG B N 1
ATOM 1577 C CA . ARG B 1 79 ? 7.105 12.461 -11.57 1 87.31 79 ARG B CA 1
ATOM 1578 C C . ARG B 1 79 ? 8.141 11.867 -10.625 1 87.31 79 ARG B C 1
ATOM 1580 O O . ARG B 1 79 ? 9.328 12.188 -10.703 1 87.31 79 ARG B O 1
ATOM 1587 N N . GLY B 1 80 ? 7.582 11.086 -9.672 1 90.62 80 GLY B N 1
ATOM 1588 C CA . GLY B 1 80 ? 8.484 10.453 -8.727 1 90.62 80 GLY B CA 1
ATOM 1589 C C . GLY B 1 80 ? 8.82 11.344 -7.543 1 90.62 80 GLY B C 1
ATOM 1590 O O . GLY B 1 80 ? 9.82 11.109 -6.852 1 90.62 80 GLY B O 1
ATOM 1591 N N . GLN B 1 81 ? 8.078 12.375 -7.418 1 94.69 81 GLN B N 1
ATOM 1592 C CA . GLN B 1 81 ? 8.289 13.266 -6.277 1 94.69 81 GLN B CA 1
ATOM 1593 C C . GLN B 1 81 ? 7.367 12.891 -5.117 1 94.69 81 GLN B C 1
ATOM 1595 O O . GLN B 1 81 ? 6.184 12.609 -5.324 1 94.69 81 GLN B O 1
ATOM 1600 N N . PRO B 1 82 ? 7.898 12.922 -3.914 1 97.12 82 PRO B N 1
ATOM 1601 C CA . PRO B 1 82 ? 7.066 12.555 -2.768 1 97.12 82 PRO B CA 1
ATOM 1602 C C . PRO B 1 82 ? 6.023 13.609 -2.426 1 97.12 82 PRO B C 1
ATOM 1604 O O . PRO B 1 82 ? 6.363 14.781 -2.246 1 97.12 82 PRO B O 1
ATOM 1607 N N . VAL B 1 83 ? 4.785 13.203 -2.314 1 97.5 83 VAL B N 1
ATOM 1608 C CA . VAL B 1 83 ? 3.719 14.109 -1.881 1 97.5 83 VAL B CA 1
ATOM 1609 C C . VAL B 1 83 ? 3.398 13.859 -0.409 1 97.5 83 VAL B C 1
ATOM 1611 O O . VAL B 1 83 ? 2.779 14.695 0.249 1 97.5 83 VAL B O 1
ATOM 1614 N N . PHE B 1 84 ? 3.75 12.727 0.091 1 97.5 84 PHE B N 1
ATOM 1615 C CA . PHE B 1 84 ? 3.588 12.344 1.488 1 97.5 84 PHE B CA 1
ATOM 1616 C C . PHE B 1 84 ? 4.746 11.469 1.949 1 97.5 84 PHE B C 1
ATOM 1618 O O . PHE B 1 84 ? 5.102 10.5 1.28 1 97.5 84 PHE B O 1
ATOM 1625 N N . VAL B 1 85 ? 5.367 11.859 3.064 1 97.94 85 VAL B N 1
ATOM 1626 C CA . VAL B 1 85 ? 6.457 11.086 3.645 1 97.94 85 VAL B CA 1
ATOM 1627 C C . VAL B 1 85 ? 6.223 10.898 5.145 1 97.94 85 VAL B C 1
ATOM 1629 O O . VAL B 1 85 ? 5.902 11.859 5.848 1 97.94 85 VAL B O 1
ATOM 1632 N N . ALA B 1 86 ? 6.312 9.68 5.629 1 97.62 86 ALA B N 1
ATOM 1633 C CA . ALA B 1 86 ? 6.18 9.398 7.055 1 97.62 86 ALA B CA 1
ATOM 1634 C C . ALA B 1 86 ? 7.336 8.531 7.547 1 97.62 86 ALA B C 1
ATOM 1636 O O . ALA B 1 86 ? 7.645 7.492 6.949 1 97.62 86 ALA B O 1
ATOM 1637 N N . ASP B 1 87 ? 7.957 8.969 8.578 1 96.62 87 ASP B N 1
ATOM 1638 C CA . ASP B 1 87 ? 8.906 8.148 9.328 1 96.62 87 ASP B CA 1
ATOM 1639 C C . ASP B 1 87 ? 8.719 8.336 10.836 1 96.62 87 ASP B C 1
ATOM 1641 O O . ASP B 1 87 ? 7.719 8.906 11.281 1 96.62 87 ASP B O 1
ATOM 1645 N N . ARG B 1 88 ? 9.594 7.777 11.602 1 93.25 88 ARG B N 1
ATOM 1646 C CA . ARG B 1 88 ? 9.438 7.758 13.055 1 93.25 88 ARG B CA 1
ATOM 1647 C C . ARG B 1 88 ? 9.43 9.172 13.617 1 93.25 88 ARG B C 1
ATOM 1649 O O . ARG B 1 88 ? 8.734 9.453 14.602 1 93.25 88 ARG B O 1
ATOM 1656 N N . ASP B 1 89 ? 10 10.125 12.945 1 94.81 89 ASP B N 1
ATOM 1657 C CA . ASP B 1 89 ? 10.234 11.453 13.516 1 94.81 89 ASP B CA 1
ATOM 1658 C C . ASP B 1 89 ? 9.219 12.461 12.984 1 94.81 89 ASP B C 1
ATOM 1660 O O . ASP B 1 89 ? 8.797 13.367 13.711 1 94.81 89 ASP B O 1
ATOM 1664 N N . GLN B 1 90 ? 8.82 12.32 11.797 1 95.44 90 GLN B N 1
ATOM 1665 C CA . GLN B 1 90 ? 7.977 13.359 11.227 1 95.44 90 GLN B CA 1
ATOM 1666 C C . GLN B 1 90 ? 7.109 12.805 10.094 1 95.44 90 GLN B C 1
ATOM 1668 O O . GLN B 1 90 ? 7.496 11.844 9.43 1 95.44 90 GLN B O 1
ATOM 1673 N N . ILE B 1 91 ? 5.984 13.414 9.844 1 96.38 91 ILE B N 1
ATOM 1674 C CA . ILE B 1 91 ? 5.18 13.281 8.633 1 96.38 91 ILE B CA 1
ATOM 1675 C C . ILE B 1 91 ? 5.262 14.57 7.816 1 96.38 91 ILE B C 1
ATOM 1677 O O . ILE B 1 91 ? 5.098 15.664 8.352 1 96.38 91 ILE B O 1
ATOM 1681 N N . THR B 1 92 ? 5.645 14.445 6.5 1 96.69 92 THR B N 1
ATOM 1682 C CA . THR B 1 92 ? 5.75 15.602 5.621 1 96.69 92 THR B CA 1
ATOM 1683 C C . THR B 1 92 ? 4.727 15.516 4.492 1 96.69 92 THR B C 1
ATOM 1685 O O . THR B 1 92 ? 4.637 14.5 3.805 1 96.69 92 THR B O 1
ATOM 1688 N N . VAL B 1 93 ? 3.957 16.594 4.391 1 96.25 93 VAL B N 1
ATOM 1689 C CA . VAL B 1 93 ? 3.084 16.766 3.234 1 96.25 93 VAL B CA 1
ATOM 1690 C C . VAL B 1 93 ? 3.789 17.609 2.176 1 96.25 93 VAL B C 1
ATOM 1692 O O . VAL B 1 93 ? 4.031 18.797 2.379 1 96.25 93 VAL B O 1
ATOM 1695 N N . GLY B 1 94 ? 4.059 16.938 1.054 1 94.44 94 GLY B N 1
ATOM 1696 C CA . GLY B 1 94 ? 4.812 17.609 0.001 1 94.44 94 GLY B CA 1
ATOM 1697 C C . GLY B 1 94 ? 3.93 18.203 -1.075 1 94.44 94 GLY B C 1
ATOM 1698 O O . GLY B 1 94 ? 4.406 18.969 -1.921 1 94.44 94 GLY B O 1
ATOM 1699 N N . ALA B 1 95 ? 2.67 17.922 -1.071 1 94.5 95 ALA B N 1
ATOM 1700 C CA . ALA B 1 95 ? 1.719 18.531 -1.997 1 94.5 95 ALA B CA 1
ATOM 1701 C C . ALA B 1 95 ? 1.594 20.031 -1.746 1 94.5 95 ALA B C 1
ATOM 1703 O O . ALA B 1 95 ? 1.951 20.516 -0.671 1 94.5 95 ALA B O 1
ATOM 1704 N N . ASP B 1 96 ? 1.103 20.75 -2.713 1 93.12 96 ASP B N 1
ATOM 1705 C CA . ASP B 1 96 ? 1.003 22.203 -2.602 1 93.12 96 ASP B CA 1
ATOM 1706 C C . ASP B 1 96 ? 0.096 22.594 -1.438 1 93.12 96 ASP B C 1
ATOM 1708 O O . ASP B 1 96 ? 0.359 23.594 -0.752 1 93.12 96 ASP B O 1
ATOM 1712 N N . THR B 1 97 ? -0.95 21.859 -1.234 1 94.12 97 THR B N 1
ATOM 1713 C CA . THR B 1 97 ? -1.928 22.219 -0.215 1 94.12 97 THR B CA 1
ATOM 1714 C C . THR B 1 97 ? -2.352 21 0.589 1 94.12 97 THR B C 1
ATOM 1716 O O . THR B 1 97 ? -2.453 19.891 0.046 1 94.12 97 THR B O 1
ATOM 1719 N N . LEU B 1 9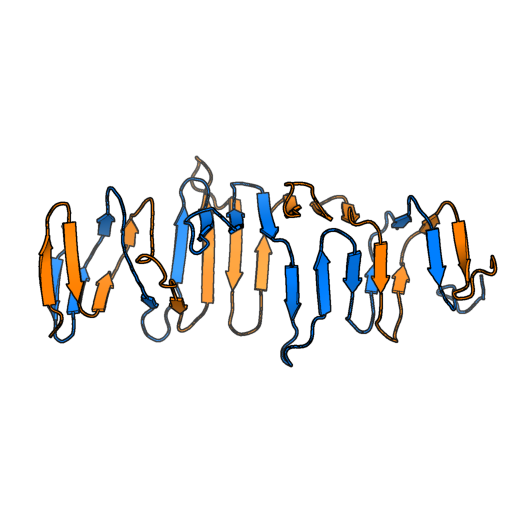8 ? -2.508 21.188 1.903 1 95.44 98 LEU B N 1
ATOM 1720 C CA . LEU B 1 98 ? -3.229 20.266 2.777 1 95.44 98 LEU B CA 1
ATOM 1721 C C . LEU B 1 98 ? -4.609 20.812 3.121 1 95.44 98 LEU B C 1
ATOM 1723 O O . LEU B 1 98 ? -4.727 21.891 3.727 1 95.44 98 LEU B O 1
ATOM 1727 N N . LYS B 1 99 ? -5.582 20.078 2.682 1 95.5 99 LYS B N 1
ATOM 1728 C CA . LYS B 1 99 ? -6.953 20.516 2.924 1 95.5 99 LYS B CA 1
ATOM 1729 C C . LYS B 1 99 ? -7.668 19.578 3.893 1 95.5 99 LYS B C 1
ATOM 1731 O O . LYS B 1 99 ? -7.754 18.375 3.646 1 95.5 99 LYS B O 1
ATOM 1736 N N . VAL B 1 100 ? -8.188 20.125 5.008 1 95.38 100 VAL B N 1
ATOM 1737 C CA . VAL B 1 100 ? -8.984 19.359 5.973 1 95.38 100 VAL B CA 1
ATOM 1738 C C . VAL B 1 100 ? -10.453 19.75 5.84 1 95.38 100 VAL B C 1
ATOM 1740 O O . VAL B 1 100 ? -10.82 20.906 6.086 1 95.38 100 VAL B O 1
ATOM 1743 N N . THR B 1 101 ? -11.289 18.734 5.535 1 93.88 101 THR B N 1
ATOM 1744 C CA . THR B 1 101 ? -12.648 19.094 5.148 1 93.88 101 THR B CA 1
ATOM 1745 C C . THR B 1 101 ? -13.648 18.625 6.203 1 93.88 101 THR B C 1
ATOM 1747 O O . THR B 1 101 ? -14.836 18.969 6.133 1 93.88 101 THR B O 1
ATOM 1750 N N . GLY B 1 102 ? -13.172 17.938 7.078 1 91.25 102 GLY B N 1
ATOM 1751 C CA . GLY B 1 102 ? -14.07 17.469 8.125 1 91.25 102 GLY B CA 1
ATOM 1752 C C . GLY B 1 102 ? -14.625 18.594 8.969 1 91.25 102 GLY B C 1
ATOM 1753 O O . GLY B 1 102 ? -13.922 19.562 9.273 1 91.25 102 GLY B O 1
ATOM 1754 N N . GLU B 1 103 ? -15.812 18.375 9.43 1 89.69 103 GLU B N 1
ATOM 1755 C CA . GLU B 1 103 ? -16.5 19.422 10.188 1 89.69 103 GLU B CA 1
ATOM 1756 C C . GLU B 1 103 ? -15.867 19.594 11.562 1 89.69 103 GLU B C 1
ATOM 1758 O O . GLU B 1 103 ? -15.883 20.703 12.125 1 89.69 103 GLU B O 1
ATOM 1763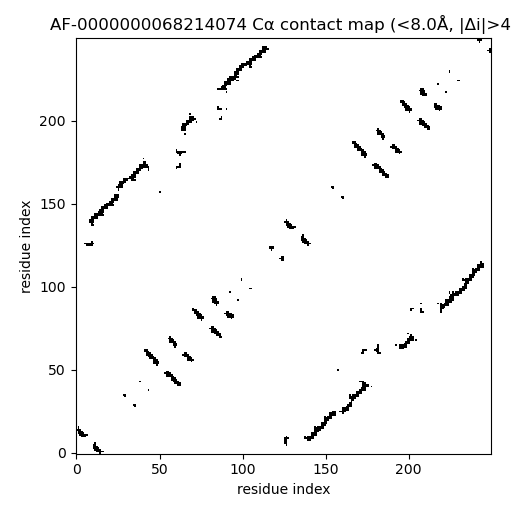 N N . GLY B 1 104 ? -15.258 18.641 12.078 1 88.25 104 GLY B N 1
ATOM 1764 C CA . GLY B 1 104 ? -14.656 18.688 13.398 1 88.25 104 GLY B CA 1
ATOM 1765 C C . GLY B 1 104 ? -13.328 19.422 13.414 1 88.25 104 GLY B C 1
ATOM 1766 O O . GLY B 1 104 ? -12.797 19.734 14.484 1 88.25 104 GLY B O 1
ATOM 1767 N N . GLY B 1 105 ? -12.812 19.766 12.266 1 90.06 105 GLY B N 1
ATOM 1768 C CA . GLY B 1 105 ? -11.586 20.531 12.133 1 90.06 105 GLY B CA 1
ATOM 1769 C C . GLY B 1 105 ? -10.344 19.75 12.516 1 90.06 105 GLY B C 1
ATOM 1770 O O . GLY B 1 105 ? -10.266 18.547 12.281 1 90.06 105 GLY B O 1
ATOM 1771 N N . SER B 1 106 ? -9.32 20.594 12.906 1 91.75 106 SER B N 1
ATOM 1772 C CA . SER B 1 106 ? -8.031 20.016 13.273 1 91.75 106 SER B CA 1
ATOM 1773 C C . SER B 1 106 ? -7.668 20.344 14.711 1 91.75 106 SER B C 1
ATOM 1775 O O . SER B 1 106 ? -7.941 21.453 15.188 1 91.75 106 SER B O 1
ATOM 1777 N N . CYS B 1 107 ? -7.133 19.406 15.383 1 91.5 107 CYS B N 1
ATOM 1778 C CA . CYS B 1 107 ? -6.637 19.609 16.734 1 91.5 107 CYS B CA 1
ATOM 1779 C C . CYS B 1 107 ? -5.145 19.297 16.828 1 91.5 107 CYS B C 1
ATOM 1781 O O . CYS B 1 107 ? -4.691 18.266 16.344 1 91.5 107 CYS B O 1
ATOM 1783 N N . PHE B 1 108 ? -4.355 20.219 17.516 1 91.31 108 PHE B N 1
ATOM 1784 C CA . PHE B 1 108 ? -2.912 20.078 17.672 1 91.31 108 PHE B CA 1
ATOM 1785 C C . PHE B 1 108 ? -2.52 20.062 19.141 1 91.31 108 PHE B C 1
ATOM 1787 O O . PHE B 1 108 ? -2.76 21.031 19.859 1 91.31 108 PHE B O 1
ATOM 1794 N N . SER B 1 109 ? -1.92 18.969 19.469 1 89.12 109 SER B N 1
ATOM 1795 C CA . SER B 1 109 ? -1.5 18.859 20.859 1 89.12 109 SER B CA 1
ATOM 1796 C C . SER B 1 109 ? -0.234 19.656 21.125 1 89.12 109 SER B C 1
ATOM 1798 O O . SER B 1 109 ? 0.032 20.047 22.266 1 89.12 109 SER B O 1
ATOM 1800 N N . GLY B 1 110 ? 0.541 19.844 20.109 1 86.81 110 GLY B N 1
ATOM 1801 C CA . GLY B 1 110 ? 1.765 20.625 20.234 1 86.81 110 GLY B CA 1
ATOM 1802 C C . GLY B 1 110 ? 1.672 22 19.594 1 86.81 110 GLY B C 1
ATOM 1803 O O . GLY B 1 110 ? 0.574 22.484 19.312 1 86.81 110 GLY B O 1
ATOM 1804 N N . SER B 1 111 ? 2.818 22.578 19.453 1 86.62 111 SER B N 1
ATOM 1805 C CA . SER B 1 111 ? 2.883 23.922 18.906 1 86.62 111 SER B CA 1
ATOM 1806 C C . SER B 1 111 ? 2.65 23.922 17.391 1 86.62 111 SER B C 1
ATOM 1808 O O . SER B 1 111 ? 2.863 22.906 16.734 1 86.62 111 SER B O 1
ATOM 1810 N N . ILE B 1 112 ? 2.104 25.109 16.938 1 90.25 112 ILE B N 1
ATOM 1811 C CA . ILE B 1 112 ? 1.963 25.359 15.508 1 90.25 112 ILE B CA 1
ATOM 1812 C C . ILE B 1 112 ? 2.887 26.484 15.086 1 90.25 112 ILE B C 1
ATOM 1814 O O . ILE B 1 112 ? 2.809 27.594 15.617 1 90.25 112 ILE B O 1
ATOM 1818 N N . GLN B 1 113 ? 3.75 26.109 14.25 1 86.62 113 GLN B N 1
ATOM 1819 C CA . GLN B 1 113 ? 4.602 27.125 13.641 1 86.62 113 GLN B CA 1
ATOM 1820 C C . GLN B 1 113 ? 4.191 27.406 12.203 1 86.62 113 GLN B C 1
ATOM 1822 O O . GLN B 1 113 ? 4.039 26.469 11.406 1 86.62 113 GLN B O 1
ATOM 1827 N N . THR B 1 114 ? 3.916 28.703 11.828 1 87.25 114 THR B N 1
ATOM 1828 C CA . THR B 1 114 ? 3.52 29.062 10.469 1 87.25 114 THR B CA 1
ATOM 1829 C C . THR B 1 114 ? 3.967 30.484 10.133 1 87.25 114 THR B C 1
ATOM 1831 O O . THR B 1 114 ? 4.16 31.297 11.031 1 87.25 114 THR B O 1
ATOM 1834 N N . LYS B 1 115 ? 4.195 30.688 8.812 1 80.19 115 LYS B N 1
ATOM 1835 C CA . LYS B 1 115 ? 4.574 32.031 8.375 1 80.19 115 LYS B CA 1
ATOM 1836 C C . LYS B 1 115 ? 3.371 32.969 8.391 1 80.19 115 LYS B C 1
ATOM 1838 O O . LYS B 1 115 ? 3.502 34.156 8.719 1 80.19 115 LYS B O 1
ATOM 1843 N N . LEU B 1 116 ? 2.184 32.406 8.047 1 81.38 116 LEU B N 1
ATOM 1844 C CA . LEU B 1 116 ? 0.995 33.25 7.875 1 81.38 116 LEU B CA 1
ATOM 1845 C C . LEU B 1 116 ? -0.262 32.469 8.273 1 81.38 116 LEU B C 1
ATOM 1847 O O . LEU B 1 116 ? -0.402 31.297 7.965 1 81.38 116 LEU B O 1
ATOM 1851 N N . VAL B 1 117 ? -1.159 33.156 9.086 1 81.12 117 VAL B N 1
ATOM 1852 C CA . VAL B 1 117 ? -2.49 32.625 9.375 1 81.12 117 VAL B CA 1
ATOM 1853 C C . VAL B 1 117 ? -3.547 33.5 8.711 1 81.12 117 VAL B C 1
ATOM 1855 O O . VAL B 1 117 ? -3.553 34.719 8.914 1 81.12 117 VAL B O 1
ATOM 1858 N N . ARG B 1 118 ? -4.293 32.938 7.844 1 80.62 118 ARG B N 1
ATOM 1859 C CA . ARG B 1 118 ? -5.293 33.719 7.129 1 80.62 118 ARG B CA 1
ATOM 1860 C C . ARG B 1 118 ? -6.699 33.219 7.426 1 80.62 118 ARG B C 1
ATOM 1862 O O . ARG B 1 118 ? -6.895 32.031 7.723 1 80.62 118 ARG B O 1
ATOM 1869 N N . ALA B 1 119 ? -7.699 34.125 7.512 1 74.12 119 ALA B N 1
ATOM 1870 C CA . ALA B 1 119 ? -9.102 33.719 7.605 1 74.12 119 ALA B CA 1
ATOM 1871 C C . ALA B 1 119 ? -9.633 33.281 6.254 1 74.12 119 ALA B C 1
ATOM 1873 O O . ALA B 1 119 ? -9.039 33.562 5.215 1 74.12 119 ALA B O 1
ATOM 1874 N N . GLU B 1 120 ? -10.492 32.312 6.219 1 63.03 120 GLU B N 1
ATOM 1875 C CA . GLU B 1 120 ? -11.078 31.812 4.98 1 63.03 120 GLU B CA 1
ATOM 1876 C C . GLU B 1 120 ? -11.195 32.938 3.938 1 63.03 120 GL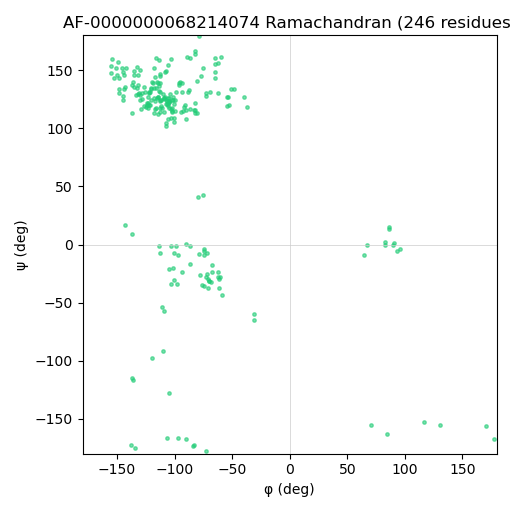U B C 1
ATOM 1878 O O . GLU B 1 120 ? -11.016 32.688 2.742 1 63.03 120 GLU B O 1
ATOM 1883 N N . SER B 1 121 ? -11.914 34 4.191 1 54.16 121 SER B N 1
ATOM 1884 C CA . SER B 1 121 ? -12.148 35.062 3.207 1 54.16 121 SER B CA 1
ATOM 1885 C C . SER B 1 121 ? -10.961 36 3.127 1 54.16 121 SER B C 1
ATOM 1887 O O . SER B 1 121 ? -11.102 37.125 2.662 1 54.16 121 SER B O 1
ATOM 1889 N N . GLY B 1 122 ? -9.727 35.5 3.168 1 52.16 122 GLY B N 1
ATOM 1890 C CA . GLY B 1 122 ? -8.516 36.25 2.908 1 52.16 122 GLY B CA 1
ATOM 1891 C C . GLY B 1 122 ? -8.227 37.312 3.969 1 52.16 122 GLY B C 1
ATOM 1892 O O . GLY B 1 122 ? -7.449 38.219 3.732 1 52.16 122 GLY B O 1
ATOM 1893 N N . HIS B 1 123 ? -9.078 37.438 4.965 1 53.09 123 HIS B N 1
ATOM 1894 C CA . HIS B 1 123 ? -8.695 38.469 5.91 1 53.09 123 HIS B CA 1
ATOM 1895 C C . HIS B 1 123 ? -7.758 37.938 6.98 1 53.09 123 HIS B C 1
ATOM 1897 O O . HIS B 1 123 ? -7.914 36.781 7.426 1 53.09 123 HIS B O 1
ATOM 1903 N N . ASP B 1 124 ? -6.543 38.5 6.953 1 49.66 124 ASP B N 1
ATOM 1904 C CA . ASP B 1 124 ? -5.594 38.156 8.008 1 49.66 124 ASP B CA 1
ATOM 1905 C C . ASP B 1 124 ? -6.293 38.062 9.367 1 49.66 124 ASP B C 1
ATOM 1907 O O . ASP B 1 124 ? -7.184 38.875 9.672 1 49.66 124 ASP B O 1
ATOM 1911 N N . LEU B 1 125 ? -6.133 37.031 10 1 49.41 125 LEU B N 1
ATOM 1912 C CA . LEU B 1 125 ? -6.703 37 11.344 1 49.41 125 LEU B CA 1
ATOM 1913 C C . LEU B 1 125 ? -6.055 38.031 12.258 1 49.41 125 LEU B C 1
ATOM 1915 O O . LEU B 1 125 ? -4.883 38.344 12.086 1 49.41 125 LEU B O 1
#

Sequence (250 aa):
MGQLEIVPGGLRLKGNAFVLENLIASQIRSRRGEPIIVESSRNITLKSRNKNGYPSSWIHLGLDNFECLANNFRILDDRGQPVFVADRDQITVGADTLKVTGEGGSCFSGSIQTKLVRAESGHDLMGQLEIVPGGLRLKGNAFVLENLIASQIRSRRGEPIIVESSRNITLKSRNKNGYPSSWIHLGLDNFECLANNFRILDDRGQPVFVADRDQITVGADTLKVTGEGGSCFSGSIQTKLVRAESGHDL

InterPro domains:
  IPR006875 Sarcoglycan complex subunit protein [PF04790] (1-125)
  IPR039972 Sarcoglycan gamma/delta/zeta [PTHR12939] (1-125)

Secondary structure (DSSP, 8-state):
-PEEEEETTEEEEES-EEEEEEEE-SEEEPPTT--EEEEESS-EEEEEE-TTS-EEEEEEE-SSEEEEE-S-EEEE-TTS-EEEEE-SSEEEE-SSEEEE--TT-EEEEEEEEES--B-TTS-B-/-PEEEEETTEEEEESEEEESS-EEEEEEEPPTT-PPEEE-SS-EEEEEE-TTS-EEEEEEE-SS-EEEE-SEEEEE-TTS-EEEEE-SS-EEE-SSEEEE--TTEEEESS-EEEEEEEETTS-B-

Organism: Rhynchophorus ferrugineus (NCBI:txid354439)

Radius of gyration: 23.48 Å; Cα contacts (8 Å, |Δi|>4): 570; chains: 2; bounding box: 38×73×53 Å

Nearest PDB structures (foldseek):
  8yt8-assembly1_G  TM=7.960E-01  e=1.338E-09  Mus musculus
  8yt8-assembly1_D  TM=8.113E-01  e=5.968E-09  Mus musculus
  9c3c-assembly1_g  TM=7.951E-01  e=4.281E-09  Oryctolagus cuniculus
  9c3c-assembly1_d  TM=7.915E-01  e=1.448E-08  Oryctolagus cuniculus
  8qjd-assembly1_A  TM=3.893E-01  e=8.078E-01  Salmonella bongori N268-08

Solvent-accessible surface area (backbone atoms only — not comparable to full-atom values): 14078 Å² total; per-residue (Å²): 130,55,49,79,40,84,40,90,38,17,36,35,33,44,40,68,43,78,37,90,60,74,40,74,43,54,69,46,73,38,56,89,80,29,55,39,75,46,76,28,76,43,58,47,74,48,75,42,59,42,96,85,63,48,77,68,36,37,37,38,35,30,44,48,29,33,39,36,34,32,62,69,43,73,43,62,48,98,86,69,44,63,35,32,38,38,32,68,59,37,31,37,35,44,38,50,56,46,79,42,74,48,76,89,37,46,78,41,91,50,71,44,73,40,85,73,72,74,37,92,87,68,47,68,112,106,30,45,78,40,86,44,95,96,47,75,43,70,50,64,45,73,42,62,74,58,42,79,46,60,84,36,77,40,46,57,90,97,47,68,67,48,78,49,45,61,44,30,41,35,45,35,7,16,34,93,86,64,46,79,46,15,38,39,39,39,47,90,87,49,79,47,77,48,46,58,33,37,37,37,19,24,84,85,70,46,61,33,32,38,39,42,94,86,51,75,47,75,54,21,79,39,81,43,75,68,18,86,70,38,74,47,66,72,29,55,79,45,59,78,40,62,30,26,71,87,69,44,67,108

Foldseek 3Di:
DWDWDADVPGIDTRDDDDDPPDDDDDDDDDPPPDDDDDDDPFKDKDFDADPVRHTAWMWIGGPPDIDTDHQWDFDADPVRHTQWIDHPPDIDGNDPDDDDDDPVDDDDPDDDDDPADADPVRDGD/DWDWDDDVPDIDTRDDDDDPDDDDDPDDDDDPPDDDDDDDPFKDKDFDADPVGDTAWMWIGGPPDTDTDHQWDFDADPVRHTQWIDHPPDIDGNDPDDDDDDPVDDDDPDDDDDPADADPVRHGD